Protein AF-A0A0N4ZEP6-F1 (afdb_monomer_lite)

Sequence (349 aa):
MTISSIKLTARMLLMLLMVASVRCNLFPSAPSGVTDKDISYELRHNSPSDVIMVKCPGSNFKYGTLPGKFVYNNDLNDKAGFKKSDDGLYIWMALKKEDMSVPYLNVQCGSYLIATRTKKYDEILWNIKIISTSTTKFLKSVDLLSTLKIKENPMEDINRCGKPSDKLKIISKDRNGKLSIVEKIQFDVLQSKKIFYFFDESKIVENTEFLTPCGVADVYHNRPTISIVGHKLTEIAENDEIKVTSPVVAGKNKYFFKLEEQDLKNFYQGEKVLINKMLYRNGKVELKKEKSIEASESFLVTGYEILEISYKSLFKDRKYKVVKEVIFFGPVNKNLELKMEVIKISAAD

Secondary structure (DSSP, 8-state):
----SHHHHHHHHHHHHHHHHHHHTTSTTSPSS-SSS-EEEEEEE----SEEEEEEE-TT---TT--EEEEE-GGGTTT-EEEE-TTSSEEEEEEE-S-TTSSEEEEEEEEEEEEPTTS-EEEEEEEEEEEE---S-GGGSSEEEEHHHHHS-TT-STTTTSS-GGGSEEEEE-TT--EEEESS--GGG--TT-EEEEE-GGG--TT--EE--SEEEEEE-PPPEEEETTB--EEETTEEEEEEPSPB-SSEEEEEEEEE-SS-TTTTTT--EEEEEEEEETTEEEE-SS--EEESSEEEEESSEEEEEEEEEE-GGG-EEEEEEEEEE-BS-TT--------------

pLDDT: mean 82.55, std 15.34, range [31.64, 97.19]

Structure (mmCIF, N/CA/C/O backbone):
data_AF-A0A0N4ZEP6-F1
#
_entry.id   AF-A0A0N4ZEP6-F1
#
loop_
_atom_site.group_PDB
_atom_site.id
_atom_site.type_symbol
_atom_site.label_atom_id
_atom_site.label_alt_id
_atom_site.label_comp_id
_atom_site.label_asym_id
_atom_site.label_entity_id
_atom_site.label_seq_id
_atom_site.pdbx_PDB_ins_code
_atom_site.Cartn_x
_atom_site.Cartn_y
_atom_site.Cartn_z
_atom_site.occupancy
_atom_site.B_iso_or_equiv
_atom_site.auth_seq_id
_atom_site.auth_comp_id
_atom_site.auth_asym_id
_atom_site.auth_atom_id
_atom_site.pdbx_PDB_model_num
ATOM 1 N N . MET A 1 1 ? 40.540 1.799 -67.270 1.00 39.78 1 MET A N 1
ATOM 2 C CA . MET A 1 1 ? 39.117 1.568 -66.947 1.00 39.78 1 MET A CA 1
ATOM 3 C C . MET A 1 1 ? 39.064 0.681 -65.709 1.00 39.78 1 MET A C 1
ATOM 5 O O . MET A 1 1 ? 39.073 -0.529 -65.830 1.00 39.78 1 MET A O 1
ATOM 9 N N . THR A 1 2 ? 39.126 1.276 -64.519 1.00 34.38 2 THR A N 1
ATOM 10 C CA . THR A 1 2 ? 39.074 0.561 -63.229 1.00 34.38 2 THR A CA 1
ATOM 11 C C . THR A 1 2 ? 38.508 1.518 -62.184 1.00 34.38 2 THR A C 1
ATOM 13 O O . THR A 1 2 ? 39.205 2.069 -61.341 1.00 34.38 2 THR A O 1
ATOM 16 N N . ILE A 1 3 ? 37.205 1.764 -62.283 1.00 40.19 3 ILE A N 1
ATOM 17 C CA . ILE A 1 3 ? 36.405 2.331 -61.199 1.00 40.19 3 ILE A CA 1
ATOM 18 C C . ILE A 1 3 ? 35.467 1.204 -60.792 1.00 40.19 3 ILE A C 1
ATOM 20 O O . ILE A 1 3 ? 34.694 0.769 -61.636 1.00 40.19 3 ILE A O 1
ATOM 24 N N . SER A 1 4 ? 35.556 0.739 -59.540 1.00 47.75 4 SER A N 1
ATOM 25 C CA . SER A 1 4 ? 34.502 0.025 -58.785 1.00 47.75 4 SER A CA 1
ATOM 26 C C . SER A 1 4 ? 35.034 -1.161 -57.969 1.00 47.75 4 SER A C 1
ATOM 28 O O . SER A 1 4 ? 34.797 -2.319 -58.295 1.00 47.75 4 SER A O 1
ATOM 30 N N . SER A 1 5 ? 35.667 -0.881 -56.831 1.00 42.81 5 SER A N 1
ATOM 31 C CA . SER A 1 5 ? 35.609 -1.825 -55.697 1.00 42.81 5 SER A CA 1
ATOM 32 C C . SER A 1 5 ? 35.551 -1.118 -54.337 1.00 42.81 5 SER A C 1
ATOM 34 O O . SER A 1 5 ? 34.919 -1.614 -53.411 1.00 42.81 5 SER A O 1
ATOM 36 N N . ILE A 1 6 ? 36.070 0.113 -54.248 1.00 43.88 6 ILE A N 1
ATOM 37 C CA . ILE A 1 6 ? 36.106 0.905 -53.003 1.00 43.88 6 ILE A CA 1
ATOM 38 C C . ILE A 1 6 ? 34.706 1.392 -52.558 1.00 43.88 6 ILE A C 1
ATOM 40 O O . ILE A 1 6 ? 34.453 1.574 -51.370 1.00 43.88 6 ILE A O 1
ATOM 44 N N . LYS A 1 7 ? 33.741 1.551 -53.480 1.00 45.28 7 LYS A N 1
ATOM 45 C CA . LYS A 1 7 ? 32.367 1.984 -53.135 1.00 45.28 7 LYS A CA 1
ATOM 46 C C . LYS A 1 7 ? 31.498 0.883 -52.514 1.00 45.28 7 LYS A C 1
ATOM 48 O O . LYS A 1 7 ? 30.512 1.213 -51.856 1.00 45.28 7 LYS A O 1
ATOM 53 N N . LEU A 1 8 ? 31.831 -0.395 -52.718 1.00 39.62 8 LEU A N 1
ATOM 54 C CA . LEU A 1 8 ? 31.011 -1.505 -52.226 1.00 39.62 8 LEU A CA 1
ATOM 55 C C . LEU A 1 8 ? 31.324 -1.816 -50.757 1.00 39.62 8 LEU A C 1
ATOM 57 O O . LEU A 1 8 ? 30.406 -1.949 -49.955 1.00 39.62 8 LEU A O 1
ATOM 61 N N . THR A 1 9 ? 32.606 -1.821 -50.382 1.00 45.66 9 THR A N 1
ATOM 62 C CA . THR A 1 9 ? 33.057 -2.046 -48.999 1.00 45.66 9 THR A CA 1
ATOM 63 C C . THR A 1 9 ? 32.666 -0.901 -48.070 1.00 45.66 9 THR A C 1
ATOM 65 O O . THR A 1 9 ? 32.183 -1.163 -46.974 1.00 45.66 9 THR A O 1
ATOM 68 N N . ALA A 1 10 ? 32.753 0.356 -48.521 1.00 41.72 10 ALA A N 1
ATOM 69 C CA . ALA A 1 10 ? 32.300 1.511 -47.741 1.00 41.72 10 ALA A CA 1
ATOM 70 C C . ALA A 1 10 ? 30.777 1.507 -47.503 1.00 41.72 10 ALA A C 1
ATOM 72 O O . ALA A 1 10 ? 30.326 1.828 -46.407 1.00 41.72 10 ALA A O 1
ATOM 73 N N . ARG A 1 11 ? 29.971 1.086 -48.492 1.00 38.50 11 ARG A N 1
ATOM 74 C CA . ARG A 1 11 ? 28.515 0.920 -48.324 1.00 38.50 11 ARG A CA 1
ATOM 75 C C . ARG A 1 11 ? 28.160 -0.255 -47.412 1.00 38.50 11 ARG A C 1
ATOM 77 O O . ARG A 1 11 ? 27.218 -0.138 -46.636 1.00 38.50 11 ARG A O 1
ATOM 84 N N . MET A 1 12 ? 28.917 -1.351 -47.467 1.00 41.72 12 MET A N 1
ATOM 85 C CA . MET A 1 12 ? 28.738 -2.496 -46.567 1.00 41.72 12 MET A CA 1
ATOM 86 C C . MET A 1 12 ? 29.112 -2.142 -45.120 1.00 41.72 12 MET A C 1
ATOM 88 O O . MET A 1 12 ? 28.377 -2.499 -44.205 1.00 41.72 12 MET A O 1
ATOM 92 N N . LEU A 1 13 ? 30.189 -1.372 -44.911 1.00 38.25 13 LEU A N 1
ATOM 93 C CA . LEU A 1 13 ? 30.593 -0.871 -43.592 1.00 38.25 13 LEU A CA 1
ATOM 94 C C . LEU A 1 13 ? 29.571 0.119 -43.015 1.00 38.25 13 LEU A C 1
ATOM 96 O O . LEU A 1 13 ? 29.261 0.054 -41.831 1.00 38.25 13 LEU A O 1
ATOM 100 N N . LEU A 1 14 ? 29.013 1.001 -43.853 1.00 35.03 14 LEU A N 1
ATOM 101 C CA . LEU A 1 14 ? 27.978 1.956 -43.448 1.00 35.03 14 LEU A CA 1
ATOM 102 C C . LEU A 1 14 ? 26.661 1.245 -43.092 1.00 35.03 14 LEU A C 1
ATOM 104 O O . LEU A 1 14 ? 26.014 1.609 -42.117 1.00 35.03 14 LEU A O 1
ATOM 108 N N . MET A 1 15 ? 26.294 0.192 -43.831 1.00 37.09 15 MET A N 1
ATOM 109 C CA . MET A 1 15 ? 25.153 -0.674 -43.501 1.00 37.09 15 MET A CA 1
ATOM 110 C C . MET A 1 15 ? 25.390 -1.459 -42.199 1.00 37.09 15 MET A C 1
ATOM 112 O O . MET A 1 15 ? 24.485 -1.551 -41.380 1.00 37.09 15 MET A O 1
ATOM 116 N N . LEU A 1 16 ? 26.603 -1.968 -41.952 1.00 34.03 16 LEU A N 1
ATOM 117 C CA . LEU A 1 16 ? 26.965 -2.644 -40.695 1.00 34.03 16 LEU A CA 1
ATOM 118 C C . LEU A 1 16 ? 26.974 -1.690 -39.486 1.00 34.03 16 LEU A C 1
ATOM 120 O O . LEU A 1 16 ? 26.501 -2.071 -38.416 1.00 34.03 16 LEU A O 1
ATOM 124 N N . LEU A 1 17 ? 27.425 -0.441 -39.656 1.00 33.34 17 LEU A N 1
ATOM 125 C CA . LEU A 1 17 ? 27.328 0.602 -38.625 1.00 33.34 17 LEU A CA 1
ATOM 126 C C . LEU A 1 17 ? 25.876 1.026 -38.353 1.00 33.34 17 LEU A C 1
ATOM 128 O O . LEU A 1 17 ? 25.524 1.253 -37.200 1.00 33.34 17 LEU A O 1
ATOM 132 N N . MET A 1 18 ? 25.023 1.074 -39.382 1.00 31.64 18 MET A N 1
ATOM 133 C CA . MET A 1 18 ? 23.588 1.354 -39.234 1.00 31.64 18 MET A CA 1
ATOM 134 C C . MET A 1 18 ? 22.844 0.205 -38.534 1.00 31.64 18 MET A C 1
ATOM 136 O O . MET A 1 18 ? 21.988 0.439 -37.690 1.00 31.64 18 MET A O 1
ATOM 140 N N . VAL A 1 19 ? 23.180 -1.057 -38.815 1.00 36.06 19 VAL A N 1
ATOM 141 C CA . VAL A 1 19 ? 22.542 -2.210 -38.147 1.00 36.06 19 VAL A CA 1
ATOM 142 C C . VAL A 1 19 ? 22.997 -2.339 -36.685 1.00 36.06 19 VAL A C 1
ATOM 144 O O . VAL A 1 19 ? 22.210 -2.759 -35.835 1.00 36.06 19 VAL A O 1
ATOM 147 N N . ALA A 1 20 ? 24.229 -1.925 -36.366 1.00 35.91 20 ALA A N 1
ATOM 148 C CA . ALA A 1 20 ? 24.708 -1.831 -34.987 1.00 35.91 20 ALA A CA 1
ATOM 149 C C . ALA A 1 20 ? 24.093 -0.643 -34.218 1.00 35.91 20 ALA A C 1
ATOM 151 O O . ALA A 1 20 ? 23.830 -0.774 -33.023 1.00 35.91 20 ALA A O 1
ATOM 152 N N . SER A 1 21 ? 23.815 0.490 -34.878 1.00 40.94 21 SER A N 1
ATOM 153 C CA . SER A 1 21 ? 23.233 1.674 -34.226 1.00 40.94 21 SER A CA 1
ATOM 154 C C . SER A 1 21 ? 21.727 1.556 -33.973 1.00 40.94 21 SER A C 1
ATOM 156 O O . SER A 1 21 ? 21.250 2.030 -32.946 1.00 40.94 21 SER A O 1
ATOM 158 N N . VAL A 1 22 ? 20.976 0.863 -34.836 1.00 42.56 22 VAL A N 1
ATOM 159 C CA . VAL A 1 22 ? 19.507 0.766 -34.720 1.00 42.56 22 VAL A CA 1
ATOM 160 C C . VAL A 1 22 ? 19.049 -0.051 -33.498 1.00 42.56 22 VAL A C 1
ATOM 162 O O . VAL A 1 22 ? 17.961 0.187 -32.984 1.00 42.56 22 VAL A O 1
ATOM 165 N N . ARG A 1 23 ? 19.863 -0.977 -32.961 1.00 48.53 23 ARG A N 1
ATOM 166 C CA . ARG A 1 23 ? 19.481 -1.796 -31.784 1.00 48.53 23 ARG A CA 1
ATOM 167 C C . ARG A 1 23 ? 19.899 -1.236 -30.421 1.00 48.53 23 ARG A C 1
ATOM 169 O O . ARG A 1 23 ? 19.297 -1.623 -29.422 1.00 48.53 23 ARG A O 1
ATOM 176 N N . CYS A 1 24 ? 20.859 -0.312 -30.362 1.00 54.53 24 CYS A N 1
ATOM 177 C CA . CYS A 1 24 ? 21.226 0.369 -29.111 1.00 54.53 24 CYS A CA 1
ATOM 178 C C . CYS A 1 24 ? 20.227 1.469 -28.702 1.00 54.53 24 CYS A C 1
ATOM 180 O O . CYS A 1 24 ? 20.274 1.930 -27.566 1.00 54.53 24 CYS A O 1
ATOM 182 N N . ASN A 1 25 ? 19.283 1.847 -29.573 1.00 69.94 25 ASN A N 1
ATOM 183 C CA . ASN A 1 25 ? 18.278 2.874 -29.270 1.00 69.94 25 ASN A CA 1
ATOM 184 C C . ASN A 1 25 ? 17.308 2.482 -28.145 1.00 69.94 25 ASN A C 1
ATOM 186 O O . ASN A 1 25 ? 16.785 3.352 -27.459 1.00 69.94 25 ASN A O 1
ATOM 190 N N . LEU A 1 26 ? 17.079 1.185 -27.904 1.00 85.44 26 LEU A N 1
ATOM 191 C CA . LEU A 1 26 ? 16.110 0.756 -26.887 1.00 85.44 26 LEU A CA 1
ATOM 192 C C . LEU A 1 26 ? 16.554 1.052 -25.448 1.00 85.44 26 LEU A C 1
ATOM 194 O O . LEU A 1 26 ? 15.686 1.197 -24.584 1.00 85.44 26 LEU A O 1
ATOM 198 N N . PHE A 1 27 ? 17.865 1.117 -25.205 1.00 90.69 27 PHE A N 1
ATOM 199 C CA . PHE A 1 27 ? 18.480 1.373 -23.900 1.00 90.69 27 PHE A CA 1
ATOM 200 C C . PHE A 1 27 ? 19.629 2.374 -24.069 1.00 90.69 27 PHE A C 1
ATOM 202 O O . PHE A 1 27 ? 20.796 1.984 -24.016 1.00 90.69 27 PHE A O 1
ATOM 209 N N . PRO A 1 28 ? 19.325 3.654 -24.337 1.00 89.75 28 PRO A N 1
ATOM 210 C CA . PRO A 1 28 ? 20.336 4.649 -24.688 1.00 89.75 28 PRO A CA 1
ATOM 211 C C . PRO A 1 28 ? 21.341 4.926 -23.564 1.00 89.75 28 PRO A C 1
ATOM 213 O O . PRO A 1 28 ? 22.447 5.382 -23.846 1.00 89.75 28 PRO A O 1
ATOM 216 N N . SER A 1 29 ? 20.981 4.661 -22.304 1.00 92.19 29 SER A N 1
ATOM 217 C CA . SER A 1 29 ? 21.893 4.825 -21.166 1.00 92.19 29 SER A CA 1
ATOM 218 C C . SER A 1 29 ? 22.833 3.635 -20.973 1.00 92.19 29 SER A C 1
ATOM 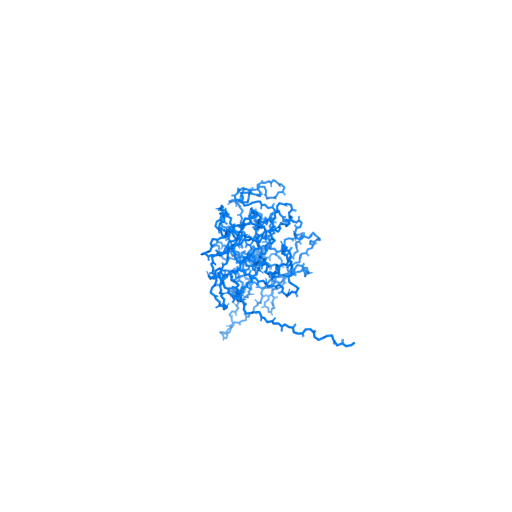220 O O . SER A 1 29 ? 23.825 3.757 -20.252 1.00 92.19 29 SER A O 1
ATOM 222 N N . ALA A 1 30 ? 22.549 2.486 -21.594 1.00 89.88 30 ALA A N 1
ATOM 223 C CA . ALA A 1 30 ? 23.434 1.338 -21.511 1.00 89.88 30 ALA A CA 1
ATOM 224 C C . ALA A 1 30 ? 24.742 1.633 -22.267 1.00 89.88 30 ALA A C 1
ATOM 226 O O . ALA A 1 30 ? 24.703 2.134 -23.395 1.00 89.88 30 ALA A O 1
ATOM 227 N N . PRO A 1 31 ? 25.915 1.302 -21.694 1.00 87.31 31 PRO A N 1
ATOM 228 C CA . PRO A 1 31 ? 27.172 1.413 -22.424 1.00 87.31 31 PRO A CA 1
ATOM 229 C C . PRO A 1 31 ? 27.098 0.569 -23.699 1.00 87.31 31 PRO A C 1
ATOM 231 O O . PRO A 1 31 ? 26.425 -0.459 -23.718 1.00 87.31 31 PRO A O 1
ATOM 234 N N . SER A 1 32 ? 27.786 0.975 -24.763 1.00 78.19 32 SER A N 1
ATOM 235 C CA . SER A 1 32 ? 27.874 0.219 -26.018 1.00 78.19 32 SER A CA 1
ATOM 236 C C . SER A 1 32 ? 29.159 -0.609 -26.080 1.00 78.19 32 SER A C 1
ATOM 238 O O . SER A 1 32 ? 30.219 -0.116 -25.703 1.00 78.19 32 SER A O 1
ATOM 240 N N . GLY A 1 33 ? 29.091 -1.822 -26.637 1.00 69.19 33 GLY A N 1
ATOM 241 C CA . GLY A 1 33 ? 30.282 -2.626 -26.946 1.00 69.19 33 GLY A CA 1
ATOM 242 C C . GLY A 1 33 ? 30.901 -3.362 -25.753 1.00 69.19 33 GLY A C 1
ATOM 243 O O . GLY A 1 33 ? 32.069 -3.732 -25.814 1.00 69.19 33 GLY A O 1
ATOM 244 N N . VAL A 1 34 ? 30.144 -3.582 -24.675 1.00 68.75 34 VAL A N 1
ATOM 245 C CA . VAL A 1 34 ? 30.611 -4.350 -23.513 1.00 68.75 34 VAL A CA 1
ATOM 246 C C . VAL A 1 34 ? 30.493 -5.853 -23.795 1.00 68.75 34 VAL A C 1
ATOM 248 O O . VAL A 1 34 ? 29.387 -6.362 -23.942 1.00 68.75 34 VAL A O 1
ATOM 251 N N . THR A 1 35 ? 31.612 -6.575 -23.888 1.00 65.62 35 THR A N 1
ATOM 252 C CA . THR A 1 35 ? 31.598 -8.019 -24.213 1.00 65.62 35 THR A CA 1
ATOM 253 C C . THR A 1 35 ? 31.958 -8.932 -23.044 1.00 65.62 35 THR A C 1
ATOM 255 O O . THR A 1 35 ? 31.532 -10.081 -23.047 1.00 65.62 35 THR A O 1
ATOM 258 N N . ASP A 1 36 ? 32.687 -8.424 -22.042 1.00 66.44 36 ASP A N 1
ATOM 259 C CA . ASP A 1 36 ? 33.321 -9.260 -21.004 1.00 66.44 36 ASP A CA 1
ATOM 260 C C . ASP A 1 36 ? 33.079 -8.722 -19.574 1.00 66.44 36 ASP A C 1
ATOM 262 O O . ASP A 1 36 ? 33.735 -9.132 -18.617 1.00 66.44 36 ASP A O 1
ATOM 266 N N . LYS A 1 37 ? 32.185 -7.736 -19.420 1.00 79.75 37 LYS A N 1
ATOM 267 C CA . LYS A 1 37 ? 31.855 -7.095 -18.136 1.00 79.75 37 LYS A CA 1
ATOM 268 C C . LYS A 1 37 ? 30.352 -6.915 -18.002 1.00 79.75 37 LYS A C 1
ATOM 270 O O . LYS A 1 37 ? 29.655 -6.804 -19.005 1.00 79.75 37 LYS A O 1
ATOM 275 N N . ASP A 1 38 ? 29.884 -6.799 -16.766 1.00 89.44 38 ASP A N 1
ATOM 276 C CA . ASP A 1 38 ? 28.496 -6.455 -16.473 1.00 89.44 38 ASP A CA 1
ATOM 277 C C . ASP A 1 38 ? 28.088 -5.130 -17.123 1.00 89.44 38 ASP A C 1
ATOM 279 O O . ASP A 1 38 ? 28.814 -4.130 -17.087 1.00 89.44 38 ASP A O 1
ATOM 283 N N . ILE A 1 39 ? 26.881 -5.108 -17.681 1.00 90.38 39 ILE A N 1
ATOM 284 C CA . ILE A 1 39 ? 26.265 -3.909 -18.237 1.00 90.38 39 ILE A CA 1
ATOM 285 C C . ILE A 1 39 ? 25.641 -3.152 -17.074 1.00 90.38 39 ILE A C 1
ATOM 287 O O . ILE A 1 39 ? 24.688 -3.620 -16.456 1.00 90.38 39 ILE A O 1
ATOM 291 N N . SER A 1 40 ? 26.204 -1.988 -16.758 1.00 92.75 40 SER A N 1
ATOM 292 C CA . SER A 1 40 ? 25.764 -1.166 -15.631 1.00 92.75 40 SER A CA 1
ATOM 293 C C . SER A 1 40 ? 25.663 0.302 -16.022 1.00 92.75 40 SER A C 1
ATOM 295 O O . SER A 1 40 ? 26.581 0.836 -16.644 1.00 92.75 40 SER A O 1
ATOM 297 N N . TYR A 1 41 ? 24.566 0.959 -15.646 1.00 94.19 41 TYR A N 1
ATOM 298 C CA . TYR A 1 41 ? 24.356 2.387 -15.898 1.00 94.19 41 TYR A CA 1
ATOM 299 C C . TYR A 1 41 ? 23.427 3.038 -14.870 1.00 94.19 41 TYR A C 1
ATOM 301 O O . TYR A 1 41 ? 22.764 2.359 -14.080 1.00 94.19 41 TYR A O 1
ATOM 309 N N . GLU A 1 42 ? 23.400 4.373 -14.868 1.00 95.56 42 GLU A N 1
ATOM 310 C CA . GLU A 1 42 ? 22.582 5.169 -13.953 1.00 95.56 42 GLU A CA 1
ATOM 311 C C . GLU A 1 42 ? 21.406 5.841 -14.671 1.00 95.56 42 GLU A C 1
ATOM 313 O O . GLU A 1 42 ? 21.567 6.405 -15.750 1.00 95.56 42 GLU A O 1
ATOM 318 N N . LEU A 1 43 ? 20.239 5.857 -14.025 1.00 94.81 43 LEU A N 1
ATOM 319 C CA . LEU A 1 43 ? 19.076 6.656 -14.423 1.00 94.81 43 LEU A CA 1
ATOM 320 C C . LEU A 1 43 ? 18.737 7.643 -13.305 1.00 94.81 43 LEU A C 1
ATOM 322 O O . LEU A 1 43 ? 18.913 7.330 -12.130 1.00 94.81 43 LEU A O 1
ATOM 326 N N . ARG A 1 44 ? 18.240 8.837 -13.639 1.00 94.56 44 ARG A N 1
ATOM 327 C CA . ARG A 1 44 ? 17.917 9.887 -12.655 1.00 94.56 44 ARG A CA 1
ATOM 328 C C . ARG A 1 44 ? 16.481 10.364 -12.819 1.00 94.56 44 ARG A C 1
ATOM 330 O O . ARG A 1 44 ? 16.059 10.650 -13.933 1.00 94.56 44 ARG A O 1
ATOM 337 N N . HIS A 1 45 ? 15.754 10.506 -11.712 1.00 91.25 45 HIS A N 1
ATOM 338 C CA . HIS A 1 45 ? 14.404 11.075 -11.703 1.00 91.25 45 HIS A CA 1
ATOM 339 C C . HIS A 1 45 ? 14.183 11.992 -10.502 1.00 91.25 45 HIS A C 1
ATOM 341 O O . HIS A 1 45 ? 14.739 11.779 -9.430 1.00 91.25 45 HIS A O 1
ATOM 347 N N . ASN A 1 46 ? 13.302 12.978 -10.653 1.00 90.69 46 ASN A N 1
ATOM 348 C CA . ASN A 1 46 ? 12.926 13.917 -9.591 1.00 90.69 46 ASN A CA 1
ATOM 349 C C . ASN A 1 46 ? 11.575 13.584 -8.929 1.00 90.69 46 ASN A C 1
ATOM 351 O O . ASN A 1 46 ? 11.076 14.369 -8.128 1.00 90.69 46 ASN A O 1
ATOM 355 N N . SER A 1 47 ? 10.964 12.440 -9.262 1.00 89.75 47 SER A N 1
ATOM 356 C CA . SER A 1 47 ? 9.698 12.026 -8.645 1.00 89.75 47 SER A CA 1
ATOM 357 C C . SER A 1 47 ? 9.879 11.629 -7.168 1.00 89.75 47 SER A C 1
ATOM 359 O O . SER A 1 47 ? 10.822 10.891 -6.858 1.00 89.75 47 SER A O 1
ATOM 361 N N . PRO A 1 48 ? 8.967 12.058 -6.272 1.00 89.94 48 PRO A N 1
ATOM 362 C CA . PRO A 1 48 ? 8.919 11.637 -4.869 1.00 89.94 48 PRO A CA 1
ATOM 363 C C . PRO A 1 48 ? 8.340 10.230 -4.657 1.00 89.94 48 PRO A C 1
ATOM 365 O O . PRO A 1 48 ? 8.296 9.770 -3.516 1.00 89.94 48 PRO A O 1
ATOM 368 N N . SER A 1 49 ? 7.857 9.576 -5.720 1.00 92.31 49 SER A N 1
ATOM 369 C CA . SER A 1 49 ? 7.240 8.252 -5.651 1.00 92.31 49 SER A CA 1
ATOM 370 C C . SER A 1 49 ? 8.221 7.188 -5.165 1.00 92.31 49 SER A C 1
ATOM 372 O O . SER A 1 49 ? 9.387 7.166 -5.559 1.00 92.31 49 SER A O 1
ATOM 374 N N . ASP A 1 50 ? 7.716 6.270 -4.350 1.00 91.50 50 ASP A N 1
ATOM 375 C CA . ASP A 1 50 ? 8.415 5.059 -3.932 1.00 91.50 50 ASP A CA 1
ATOM 376 C C . ASP A 1 50 ? 8.213 3.886 -4.903 1.00 91.50 50 ASP A C 1
ATOM 378 O O . ASP A 1 50 ? 8.855 2.853 -4.755 1.00 91.50 50 ASP A O 1
ATOM 382 N N . VAL A 1 51 ? 7.345 4.029 -5.906 1.00 92.88 51 VAL A N 1
ATOM 383 C CA . VAL A 1 51 ? 7.176 3.060 -6.994 1.00 92.88 51 VAL A CA 1
ATOM 384 C C . VAL A 1 51 ? 7.414 3.746 -8.330 1.00 92.88 51 VAL A C 1
ATOM 386 O O . VAL A 1 51 ? 6.880 4.827 -8.594 1.00 92.88 51 VAL A O 1
ATOM 389 N N . ILE A 1 52 ? 8.196 3.099 -9.184 1.00 92.88 52 ILE A N 1
ATOM 390 C CA . ILE A 1 52 ? 8.502 3.539 -10.548 1.00 92.88 52 ILE A CA 1
ATOM 391 C C . ILE A 1 52 ? 8.408 2.351 -11.499 1.00 92.88 52 ILE A C 1
ATOM 393 O O . ILE A 1 52 ? 8.557 1.207 -11.079 1.00 92.88 52 ILE A O 1
ATOM 397 N N . MET A 1 53 ? 8.181 2.606 -12.782 1.00 92.81 53 MET A N 1
ATOM 398 C CA . MET A 1 53 ? 8.299 1.591 -13.822 1.00 92.81 53 MET A CA 1
ATOM 399 C C . MET A 1 53 ? 9.662 1.698 -14.494 1.00 92.81 53 MET A C 1
ATOM 401 O O . MET A 1 53 ? 10.112 2.792 -14.820 1.00 92.81 53 MET A O 1
ATOM 405 N N . VAL A 1 54 ? 10.315 0.563 -14.703 1.00 92.50 54 VAL A N 1
ATOM 406 C CA . VAL A 1 54 ? 11.658 0.473 -15.280 1.00 92.50 54 VAL A CA 1
ATOM 407 C C . VAL A 1 54 ? 11.610 -0.456 -16.477 1.00 92.50 54 VAL A C 1
ATOM 409 O O . VAL A 1 54 ? 10.993 -1.523 -16.416 1.00 92.50 54 VAL A O 1
ATOM 412 N N . LYS A 1 55 ? 12.243 -0.037 -17.568 1.00 92.88 55 LYS A N 1
ATOM 413 C CA . LYS A 1 55 ? 12.421 -0.852 -18.761 1.00 92.88 55 LYS A CA 1
ATOM 414 C C . LYS A 1 55 ? 13.642 -1.737 -18.550 1.00 92.88 55 LYS A C 1
ATOM 416 O O . LYS A 1 55 ? 14.730 -1.242 -18.277 1.00 92.88 55 LYS A O 1
ATOM 421 N N . CYS A 1 56 ? 13.466 -3.039 -18.707 1.00 91.50 56 CYS A N 1
ATOM 422 C CA . CYS A 1 56 ? 14.547 -4.014 -18.711 1.00 91.50 56 CYS A CA 1
ATOM 423 C C . CYS A 1 56 ? 14.562 -4.781 -20.035 1.00 91.50 56 CYS A C 1
ATOM 425 O O . CYS A 1 56 ? 13.523 -4.870 -20.703 1.00 91.50 56 CYS A O 1
ATOM 427 N N . PRO A 1 57 ? 15.711 -5.350 -20.430 1.00 91.12 57 PRO A N 1
ATOM 428 C CA . PRO A 1 57 ? 15.791 -6.202 -21.606 1.00 91.12 57 PRO A CA 1
ATOM 429 C C . PRO A 1 57 ? 14.793 -7.354 -21.554 1.00 91.12 57 PRO A C 1
ATOM 431 O O . PRO A 1 57 ? 14.528 -7.932 -20.501 1.00 91.12 57 PRO A O 1
ATOM 434 N N . GLY A 1 58 ? 14.219 -7.677 -22.707 1.00 89.19 58 GLY A N 1
ATOM 435 C CA . GLY A 1 58 ? 13.324 -8.811 -22.866 1.00 89.19 58 GLY A CA 1
ATOM 436 C C . GLY A 1 58 ? 14.070 -10.050 -23.350 1.00 89.19 58 GLY A C 1
ATOM 437 O O . GLY A 1 58 ? 15.196 -9.960 -23.826 1.00 89.19 58 GLY A O 1
ATOM 438 N N . SER A 1 59 ? 13.433 -11.219 -23.292 1.00 87.56 59 SER A N 1
ATOM 439 C CA . SER A 1 59 ? 14.037 -12.489 -23.726 1.00 87.56 59 SER A CA 1
ATOM 440 C C . SER A 1 59 ? 14.557 -12.472 -25.170 1.00 87.56 59 SER A C 1
ATOM 442 O O . SER A 1 59 ? 15.487 -13.208 -25.501 1.00 87.56 59 SER A O 1
ATOM 444 N N . ASN A 1 60 ? 13.950 -11.644 -26.031 1.00 87.94 60 ASN A N 1
ATOM 445 C CA . ASN A 1 60 ? 14.319 -11.512 -27.441 1.00 87.94 60 ASN A CA 1
ATOM 446 C C . ASN A 1 60 ? 15.334 -10.387 -27.682 1.00 87.94 60 ASN A C 1
ATOM 448 O O . ASN A 1 60 ? 15.811 -10.232 -28.808 1.00 87.94 60 ASN A O 1
ATOM 452 N N . PHE A 1 61 ? 15.678 -9.614 -26.647 1.00 87.81 61 PHE A N 1
ATOM 453 C CA . PHE A 1 61 ? 16.687 -8.571 -26.736 1.00 87.81 61 PHE A CA 1
ATOM 454 C C . PHE A 1 61 ? 18.032 -9.157 -27.161 1.00 87.81 61 PHE A C 1
ATOM 456 O O . PHE A 1 61 ? 18.448 -10.220 -26.692 1.00 87.81 61 PHE A O 1
ATOM 463 N N . LYS A 1 62 ? 18.724 -8.439 -28.044 1.00 85.31 62 LYS A N 1
ATOM 464 C CA . LYS A 1 62 ? 20.084 -8.754 -28.476 1.00 85.31 62 LYS A CA 1
ATOM 465 C C . LYS A 1 62 ? 20.955 -7.553 -28.175 1.00 85.31 62 LYS A C 1
ATOM 467 O O . LYS A 1 62 ? 20.703 -6.470 -28.698 1.00 85.31 62 LYS A O 1
ATOM 472 N N . TYR A 1 63 ? 21.974 -7.762 -27.355 1.00 81.75 63 TYR A N 1
ATOM 473 C CA . TYR A 1 63 ? 22.932 -6.718 -27.044 1.00 81.75 63 TYR A CA 1
ATOM 474 C C . TYR A 1 63 ? 24.059 -6.725 -28.085 1.00 81.75 63 TYR A C 1
ATOM 476 O O . TYR A 1 63 ? 24.849 -7.669 -28.164 1.00 81.75 63 TYR A O 1
ATOM 484 N N . GLY A 1 64 ? 24.088 -5.696 -28.936 1.00 78.38 64 GLY A N 1
ATOM 485 C CA . GLY A 1 64 ? 25.021 -5.605 -30.059 1.00 78.38 64 GLY A CA 1
ATOM 486 C C . GLY A 1 64 ? 24.945 -6.827 -30.981 1.00 78.38 64 GLY A C 1
ATOM 487 O O . GLY A 1 64 ? 23.868 -7.240 -31.417 1.00 78.38 64 GLY A O 1
ATOM 488 N N . THR A 1 65 ? 26.103 -7.421 -31.268 1.00 77.44 65 THR A N 1
ATOM 489 C CA . THR A 1 65 ? 26.240 -8.636 -32.086 1.00 77.44 65 THR A CA 1
ATOM 490 C C . THR A 1 65 ? 26.407 -9.908 -31.250 1.00 77.44 65 THR A C 1
ATOM 492 O O . THR A 1 65 ? 26.745 -10.953 -31.805 1.00 77.44 65 THR A O 1
ATOM 495 N N . LEU A 1 66 ? 26.209 -9.845 -29.925 1.00 76.88 66 LEU A N 1
ATOM 496 C CA . LEU A 1 66 ? 26.502 -10.973 -29.042 1.00 76.88 66 LEU A CA 1
ATOM 497 C C . LEU A 1 66 ? 25.544 -12.153 -29.290 1.00 76.88 66 LEU A C 1
ATOM 499 O O . LEU A 1 66 ? 24.319 -11.988 -29.194 1.00 76.88 66 LEU A O 1
ATOM 503 N N . PRO A 1 67 ? 26.066 -13.366 -29.555 1.00 77.31 67 PRO A N 1
ATOM 504 C CA . PRO A 1 67 ? 25.245 -14.556 -29.710 1.00 77.31 67 PRO A CA 1
ATOM 505 C C . PRO A 1 67 ? 24.757 -15.021 -28.335 1.00 77.31 67 PRO A C 1
ATOM 507 O O . PRO A 1 67 ? 25.512 -15.577 -27.544 1.00 77.31 67 PRO A O 1
ATOM 510 N N . GLY A 1 68 ? 23.482 -14.794 -28.030 1.00 81.81 68 GLY A N 1
ATOM 511 C CA . GLY A 1 68 ? 22.942 -15.168 -26.727 1.00 81.81 68 GLY A CA 1
ATOM 512 C C . GLY A 1 68 ? 21.467 -14.860 -26.560 1.00 81.81 68 GLY A C 1
ATOM 513 O O . GLY A 1 68 ? 20.787 -14.475 -27.515 1.00 81.81 68 GLY A O 1
ATOM 514 N N . LYS A 1 69 ? 20.960 -15.058 -25.348 1.00 87.12 69 LYS A N 1
ATOM 515 C CA . LYS A 1 69 ? 19.600 -14.671 -24.959 1.00 87.12 69 LYS A CA 1
ATOM 516 C C . LYS A 1 69 ? 19.627 -14.011 -23.593 1.00 87.12 69 LYS A C 1
ATOM 518 O O . LYS A 1 69 ? 20.449 -14.371 -22.752 1.00 87.12 69 LYS A O 1
ATOM 523 N N . PHE A 1 70 ? 18.699 -13.092 -23.377 1.00 89.62 70 PHE A N 1
ATOM 524 C CA . PHE A 1 70 ? 18.491 -12.521 -22.060 1.00 89.62 70 PHE A CA 1
ATOM 525 C C . PHE A 1 70 ? 17.642 -13.465 -21.203 1.00 89.62 70 PHE A C 1
ATOM 527 O O . PHE A 1 70 ? 16.643 -14.018 -21.674 1.00 89.62 70 PHE A O 1
ATOM 534 N N . VAL A 1 71 ? 18.044 -13.644 -19.951 1.00 89.31 71 VAL A N 1
ATOM 535 C CA . VAL A 1 71 ? 17.325 -14.405 -18.933 1.00 89.31 71 VAL A CA 1
ATOM 536 C C . VAL A 1 71 ? 17.039 -13.476 -17.765 1.00 89.31 71 VAL A C 1
ATOM 538 O O . VAL A 1 71 ? 17.923 -12.786 -17.270 1.00 89.31 71 VAL A O 1
ATOM 541 N N . TYR A 1 72 ? 15.778 -13.436 -17.351 1.00 86.06 72 TYR A N 1
ATOM 542 C CA . TYR A 1 72 ? 15.335 -12.585 -16.254 1.00 86.06 72 TYR A CA 1
ATOM 543 C C . TYR A 1 72 ? 15.850 -13.098 -14.913 1.00 86.06 72 TYR A C 1
ATOM 545 O O . TYR A 1 72 ? 15.992 -14.305 -14.715 1.00 86.06 72 TYR A O 1
ATOM 553 N N . ASN A 1 73 ? 16.047 -12.183 -13.967 1.00 80.94 73 ASN A N 1
ATOM 554 C CA . ASN A 1 73 ? 16.224 -12.581 -12.580 1.00 80.94 73 ASN A CA 1
ATOM 555 C C . ASN A 1 73 ? 14.881 -13.094 -12.019 1.00 80.94 73 ASN A C 1
ATOM 557 O O . ASN A 1 73 ? 13.888 -12.362 -12.007 1.00 80.94 73 ASN A O 1
ATOM 561 N N . ASN A 1 74 ? 14.850 -14.346 -11.552 1.00 70.81 74 ASN A N 1
ATOM 562 C CA . ASN A 1 74 ? 13.647 -14.978 -10.999 1.00 70.81 74 ASN A CA 1
ATOM 563 C C . ASN A 1 74 ? 13.094 -14.234 -9.772 1.00 70.81 74 ASN A C 1
ATOM 565 O O . ASN A 1 74 ? 11.881 -14.235 -9.566 1.00 70.81 74 ASN A O 1
ATOM 569 N N . ASP A 1 75 ? 13.945 -13.527 -9.022 1.00 70.00 75 ASP A N 1
ATOM 570 C CA . ASP A 1 75 ? 13.554 -12.747 -7.839 1.00 70.00 75 ASP A CA 1
ATOM 571 C C . ASP A 1 75 ? 12.624 -11.563 -8.163 1.00 70.00 75 ASP A C 1
ATOM 573 O O . ASP A 1 75 ? 12.051 -10.949 -7.256 1.00 70.00 75 ASP A O 1
ATOM 577 N N . LEU A 1 76 ? 12.475 -11.218 -9.447 1.00 67.56 76 LEU A N 1
ATOM 578 C CA . LEU A 1 76 ? 11.599 -10.145 -9.917 1.00 67.56 76 LEU A CA 1
ATOM 579 C C . LEU A 1 76 ? 10.136 -10.589 -10.043 1.00 67.56 76 LEU A C 1
ATOM 581 O O . LEU A 1 76 ? 9.247 -9.740 -9.948 1.00 67.56 76 LEU A O 1
ATOM 585 N N . ASN A 1 77 ? 9.870 -11.889 -10.232 1.00 57.19 77 ASN A N 1
ATOM 586 C CA . ASN A 1 77 ? 8.526 -12.404 -10.528 1.00 57.19 77 ASN A CA 1
ATOM 587 C C . ASN A 1 77 ? 7.507 -12.111 -9.416 1.00 57.19 77 ASN A C 1
ATOM 589 O O . ASN A 1 77 ? 6.349 -11.821 -9.708 1.00 57.19 77 ASN A O 1
ATOM 593 N N . ASP A 1 78 ? 7.944 -12.096 -8.156 1.00 54.84 78 ASP A N 1
ATOM 594 C CA . ASP A 1 78 ? 7.074 -11.833 -7.001 1.00 54.84 78 ASP A CA 1
ATOM 595 C C . ASP A 1 78 ? 6.973 -10.344 -6.623 1.00 54.84 78 ASP A C 1
ATOM 597 O O . ASP A 1 78 ? 6.156 -9.964 -5.778 1.00 54.84 78 ASP A O 1
ATOM 601 N N . LYS A 1 79 ? 7.814 -9.489 -7.221 1.00 58.81 79 LYS A N 1
ATOM 602 C CA . LYS A 1 79 ? 8.050 -8.106 -6.770 1.00 58.81 79 LYS A CA 1
ATOM 603 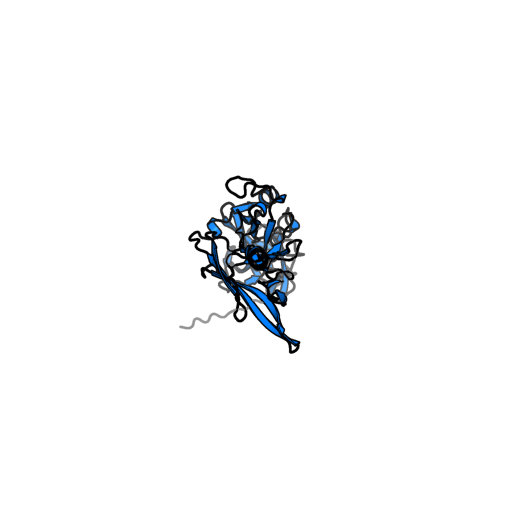C C . LYS A 1 79 ? 7.580 -7.039 -7.754 1.00 58.81 79 LYS A C 1
ATOM 605 O O . LYS A 1 79 ? 7.548 -5.867 -7.377 1.00 58.81 79 LYS A O 1
ATOM 610 N N . ALA A 1 80 ? 7.210 -7.417 -8.978 1.00 62.41 80 ALA A N 1
ATOM 611 C CA . ALA A 1 80 ? 6.926 -6.467 -10.044 1.00 62.41 80 ALA A CA 1
ATOM 612 C C . ALA A 1 80 ? 5.610 -6.722 -10.787 1.00 62.41 80 ALA A C 1
ATOM 614 O O . ALA A 1 80 ? 5.190 -7.852 -11.018 1.00 62.41 80 ALA A O 1
ATOM 615 N N . GLY A 1 81 ? 4.971 -5.633 -11.222 1.00 62.91 81 GLY A N 1
ATOM 616 C CA . GLY A 1 81 ? 3.956 -5.691 -12.273 1.00 62.91 81 GLY A CA 1
ATOM 617 C C . GLY A 1 81 ? 4.641 -5.689 -13.636 1.00 62.91 81 GLY A C 1
ATOM 618 O O . GLY A 1 81 ? 5.311 -4.709 -13.958 1.00 62.91 81 GLY A O 1
ATOM 619 N N . PHE A 1 82 ? 4.477 -6.756 -14.420 1.00 68.75 82 PHE A N 1
ATOM 620 C CA . PHE A 1 82 ? 5.134 -6.925 -15.718 1.00 68.75 82 PHE A CA 1
ATOM 621 C C . PHE A 1 82 ? 4.242 -6.520 -16.896 1.00 68.75 82 PHE A C 1
ATOM 623 O O . PHE A 1 82 ? 3.057 -6.855 -16.944 1.00 68.75 82 PHE A O 1
ATOM 630 N N . LYS A 1 83 ? 4.839 -5.873 -17.900 1.00 72.69 83 LYS A N 1
ATOM 631 C CA . LYS A 1 83 ? 4.272 -5.744 -19.249 1.00 72.69 83 LYS A CA 1
ATOM 632 C C . LYS A 1 83 ? 5.370 -5.971 -20.282 1.00 72.69 83 LYS A C 1
ATOM 634 O O . LYS A 1 83 ? 6.281 -5.153 -20.410 1.00 72.69 83 LYS A O 1
ATOM 639 N N . LYS A 1 84 ? 5.302 -7.095 -20.992 1.00 76.06 84 LYS A N 1
ATOM 640 C CA . LYS A 1 84 ? 6.234 -7.418 -22.078 1.00 76.06 84 LYS A CA 1
ATOM 641 C C . LYS A 1 84 ? 5.884 -6.587 -23.317 1.00 76.06 84 LYS A C 1
ATOM 643 O O . LYS A 1 84 ? 4.706 -6.331 -23.550 1.00 76.06 84 LYS A O 1
ATOM 648 N N . SER A 1 85 ? 6.886 -6.159 -24.080 1.00 82.19 85 SER A N 1
ATOM 649 C CA . SER A 1 85 ? 6.654 -5.634 -25.428 1.00 82.19 85 SER A CA 1
ATOM 650 C C . SER A 1 85 ? 6.172 -6.750 -26.358 1.00 82.19 85 SER A C 1
ATOM 652 O O . SER A 1 85 ? 6.519 -7.917 -26.155 1.00 82.19 85 SER A O 1
ATOM 654 N N . ASP A 1 86 ? 5.398 -6.404 -27.386 1.00 78.69 86 ASP A N 1
ATOM 655 C CA . ASP A 1 86 ? 4.811 -7.389 -28.308 1.00 78.69 86 ASP A CA 1
ATOM 656 C C . ASP A 1 86 ? 5.885 -8.221 -29.032 1.00 78.69 86 ASP A C 1
ATOM 658 O O . ASP A 1 86 ? 5.745 -9.427 -29.223 1.00 78.69 86 ASP A O 1
ATOM 662 N N . ASP A 1 87 ? 7.016 -7.595 -29.356 1.00 83.12 87 ASP A N 1
ATOM 663 C CA . ASP A 1 87 ? 8.194 -8.231 -29.957 1.00 83.12 87 ASP A CA 1
ATOM 664 C C . ASP A 1 87 ? 9.101 -8.958 -28.942 1.00 83.12 87 ASP A C 1
ATOM 666 O O . ASP A 1 87 ? 10.046 -9.662 -29.314 1.00 83.12 87 ASP A O 1
ATOM 670 N N . GLY A 1 88 ? 8.833 -8.800 -27.645 1.00 85.06 88 GLY A N 1
ATOM 671 C CA . GLY A 1 88 ? 9.628 -9.336 -26.549 1.00 85.06 88 GLY A CA 1
ATOM 672 C C . GLY A 1 88 ? 11.038 -8.765 -26.404 1.00 85.06 88 GLY A C 1
ATOM 673 O O . GLY A 1 88 ? 11.856 -9.396 -25.728 1.00 85.06 88 GLY A O 1
ATOM 674 N N . LEU A 1 89 ? 11.341 -7.624 -27.029 1.00 88.62 89 LEU A N 1
ATOM 675 C CA . LEU A 1 89 ? 12.630 -6.936 -26.921 1.00 88.62 89 LEU A CA 1
ATOM 676 C C . LEU A 1 89 ? 12.839 -6.261 -25.565 1.00 88.62 89 LEU A C 1
ATOM 678 O O . LEU A 1 89 ? 13.978 -6.096 -25.138 1.00 88.62 89 LEU A O 1
ATOM 682 N N . TYR A 1 90 ? 11.775 -5.886 -24.863 1.00 89.31 90 TYR A N 1
ATOM 683 C CA . TYR A 1 90 ? 11.876 -5.319 -23.523 1.00 89.31 90 TYR A CA 1
ATOM 684 C C . TYR A 1 90 ? 10.669 -5.676 -22.664 1.00 89.31 90 TYR A C 1
ATOM 686 O O . TYR A 1 90 ? 9.657 -6.215 -23.118 1.00 89.31 90 TYR A O 1
ATOM 694 N N . ILE A 1 91 ? 10.801 -5.391 -21.377 1.00 88.81 91 ILE A N 1
ATOM 695 C CA . ILE A 1 91 ? 9.744 -5.541 -20.396 1.00 88.81 91 ILE A CA 1
ATOM 696 C C . ILE A 1 91 ? 9.715 -4.317 -19.495 1.00 88.81 91 ILE A C 1
ATOM 698 O O . ILE A 1 91 ? 10.754 -3.822 -19.064 1.00 88.81 91 ILE A O 1
ATOM 702 N N . TRP A 1 92 ? 8.516 -3.827 -19.220 1.00 89.88 92 TRP A N 1
ATOM 703 C CA . TRP A 1 92 ? 8.287 -2.821 -18.199 1.00 89.88 92 TRP A CA 1
ATOM 704 C C . TRP A 1 92 ? 7.957 -3.502 -16.880 1.00 89.88 92 TRP A C 1
ATOM 706 O O . TRP A 1 92 ? 7.099 -4.385 -16.836 1.00 89.88 92 TRP A O 1
ATOM 716 N N . MET A 1 93 ? 8.631 -3.075 -15.817 1.00 89.12 93 MET A N 1
ATOM 717 C CA . MET A 1 93 ? 8.458 -3.607 -14.470 1.00 89.12 93 MET A CA 1
ATOM 718 C C . MET A 1 93 ? 8.196 -2.477 -13.490 1.00 89.12 93 MET A C 1
ATOM 720 O O . MET A 1 93 ? 9.018 -1.574 -13.362 1.00 89.12 93 MET A O 1
ATOM 724 N N . ALA A 1 94 ? 7.071 -2.533 -12.783 1.00 91.62 94 ALA A N 1
ATOM 725 C CA . ALA A 1 94 ? 6.847 -1.666 -11.632 1.00 91.62 94 ALA A CA 1
ATOM 726 C C . ALA A 1 94 ? 7.679 -2.166 -10.447 1.00 91.62 94 ALA A C 1
ATOM 728 O O . ALA A 1 94 ? 7.518 -3.310 -10.037 1.00 91.62 94 ALA A O 1
ATOM 729 N N . LEU A 1 95 ? 8.548 -1.323 -9.900 1.00 90.31 95 LEU A N 1
ATOM 730 C CA . LEU A 1 95 ? 9.459 -1.657 -8.812 1.00 90.31 95 LEU A CA 1
ATOM 731 C C . LEU A 1 95 ? 9.240 -0.709 -7.642 1.00 90.31 95 LEU A C 1
ATOM 733 O O . LEU A 1 95 ? 9.110 0.503 -7.827 1.00 90.31 95 LEU A O 1
ATOM 737 N N . LYS A 1 96 ? 9.213 -1.279 -6.438 1.00 88.56 96 LYS A N 1
ATOM 738 C CA . LYS A 1 96 ? 9.109 -0.540 -5.181 1.00 88.56 96 LYS A CA 1
ATOM 739 C C . LYS A 1 96 ? 10.501 -0.292 -4.611 1.00 88.56 96 LYS A C 1
ATOM 741 O O . LYS A 1 96 ? 11.329 -1.195 -4.531 1.00 88.56 96 LYS A O 1
ATOM 746 N N . LYS A 1 97 ? 10.722 0.927 -4.150 1.00 86.81 97 LYS A N 1
ATOM 747 C CA . LYS A 1 97 ? 11.862 1.323 -3.342 1.00 86.81 97 LYS A CA 1
ATOM 748 C C . LYS A 1 97 ? 11.571 0.990 -1.878 1.00 86.81 97 LYS A C 1
ATOM 750 O O . LYS A 1 97 ? 10.711 1.610 -1.262 1.00 86.81 97 LYS A O 1
ATOM 755 N N . GLU A 1 98 ? 12.260 -0.020 -1.347 1.00 80.50 98 GLU A N 1
ATOM 756 C CA . GLU A 1 98 ? 12.034 -0.519 0.021 1.00 80.50 98 GLU A CA 1
ATOM 757 C C . GLU A 1 98 ? 12.397 0.517 1.091 1.00 80.50 98 GLU A C 1
ATOM 759 O O . GLU A 1 98 ? 11.640 0.729 2.036 1.00 80.50 98 GLU A O 1
ATOM 764 N N . ASP A 1 99 ? 13.530 1.199 0.915 1.00 82.19 99 ASP A N 1
ATOM 765 C CA . ASP A 1 99 ? 14.006 2.220 1.841 1.00 82.19 99 ASP A CA 1
ATOM 766 C C . ASP A 1 99 ? 14.041 3.592 1.162 1.00 82.19 99 ASP A C 1
ATOM 768 O O . ASP A 1 99 ? 14.885 3.879 0.312 1.00 82.19 99 ASP A O 1
ATOM 772 N N . MET A 1 100 ? 13.114 4.464 1.558 1.00 79.75 100 MET A N 1
ATOM 773 C CA . MET A 1 100 ? 13.029 5.830 1.042 1.00 79.75 100 MET A CA 1
ATOM 774 C C . MET A 1 100 ? 14.159 6.747 1.529 1.00 79.75 100 MET A C 1
ATOM 776 O O . MET A 1 100 ? 14.337 7.813 0.937 1.00 79.75 100 MET A O 1
ATOM 780 N N . SER A 1 101 ? 14.917 6.354 2.560 1.00 80.62 101 SER A N 1
ATOM 781 C CA . SER A 1 101 ? 16.084 7.101 3.049 1.00 80.62 101 SER A CA 1
ATOM 782 C C . SER A 1 101 ? 17.308 6.944 2.141 1.00 80.62 101 SER A C 1
ATOM 784 O O . SER A 1 101 ? 18.114 7.867 2.023 1.00 80.62 101 SER A O 1
ATOM 786 N N . VAL A 1 102 ? 17.414 5.819 1.429 1.00 85.50 102 VAL A N 1
ATOM 787 C CA . VAL A 1 102 ? 18.463 5.586 0.431 1.00 85.50 102 VAL A CA 1
ATOM 788 C C . VAL A 1 102 ? 18.091 6.352 -0.837 1.00 85.50 102 VAL A C 1
ATOM 790 O O . VAL A 1 102 ? 16.980 6.192 -1.318 1.00 85.50 102 VAL A O 1
ATOM 793 N N . PRO A 1 103 ? 18.948 7.187 -1.447 1.00 86.31 103 PRO A N 1
ATOM 794 C CA . PRO A 1 103 ? 18.548 7.993 -2.605 1.00 86.31 103 PRO A CA 1
ATOM 795 C C . PRO A 1 103 ? 18.485 7.195 -3.914 1.00 86.31 103 PRO A C 1
ATOM 797 O O . PRO A 1 103 ? 18.099 7.748 -4.938 1.00 86.31 103 PRO A O 1
ATOM 800 N N . TYR A 1 104 ? 18.835 5.909 -3.905 1.00 88.62 104 TYR A N 1
ATOM 801 C CA . TYR A 1 104 ? 18.888 5.077 -5.101 1.00 88.62 104 TYR A CA 1
ATOM 802 C C . TYR A 1 104 ? 18.166 3.733 -4.939 1.00 88.62 104 TYR A C 1
ATOM 804 O O . TYR A 1 104 ? 17.939 3.260 -3.828 1.00 88.62 104 TYR A O 1
ATOM 812 N N . LEU A 1 105 ? 17.815 3.128 -6.071 1.00 90.19 105 LEU A N 1
ATOM 813 C CA . LEU A 1 105 ? 17.293 1.774 -6.216 1.00 90.19 105 LEU A CA 1
ATOM 814 C C . LEU A 1 105 ? 18.193 1.024 -7.202 1.00 90.19 105 LEU A C 1
ATOM 816 O O . LEU A 1 105 ? 18.369 1.472 -8.333 1.00 90.19 105 LEU A O 1
ATOM 820 N N . ASN A 1 106 ? 18.746 -0.112 -6.782 1.00 91.25 106 ASN A N 1
ATOM 821 C CA . ASN A 1 106 ? 19.493 -0.997 -7.671 1.00 91.25 106 ASN A CA 1
ATOM 822 C C . ASN A 1 106 ? 18.546 -2.047 -8.247 1.00 91.25 106 ASN A C 1
ATOM 824 O O . ASN A 1 106 ? 17.858 -2.747 -7.504 1.00 91.25 106 ASN A O 1
ATOM 828 N N . VAL A 1 107 ? 18.524 -2.154 -9.569 1.00 90.94 107 VAL A N 1
ATOM 829 C CA . VAL A 1 107 ? 17.687 -3.089 -10.313 1.00 90.94 107 VAL A CA 1
ATOM 830 C C . VAL A 1 107 ? 18.596 -4.016 -11.099 1.00 90.94 107 VAL A C 1
ATOM 832 O O . VAL A 1 107 ? 19.244 -3.591 -12.050 1.00 90.94 107 VAL A O 1
ATOM 835 N N . GLN A 1 108 ? 18.624 -5.288 -10.720 1.00 92.06 108 GLN A N 1
ATOM 836 C CA . GLN A 1 108 ? 19.249 -6.331 -11.522 1.00 92.06 108 GLN A CA 1
ATOM 837 C C . GLN A 1 108 ? 18.170 -6.955 -12.405 1.00 92.06 108 GLN A C 1
ATOM 839 O O . GLN A 1 108 ? 17.388 -7.784 -11.945 1.00 92.06 108 GLN A O 1
ATOM 844 N N . CYS A 1 109 ? 18.101 -6.533 -13.667 1.00 91.19 109 CYS A N 1
ATOM 845 C CA . CYS A 1 109 ? 17.087 -6.999 -14.616 1.00 91.19 109 CYS A CA 1
ATOM 846 C C . CYS A 1 109 ? 17.197 -8.510 -14.896 1.00 91.19 109 CYS A C 1
ATOM 848 O O . CYS A 1 109 ? 16.208 -9.170 -15.217 1.00 91.19 109 CYS A O 1
ATOM 850 N N . GLY A 1 110 ? 18.414 -9.046 -14.818 1.00 91.69 110 GLY A N 1
ATOM 851 C CA . GLY A 1 110 ? 18.754 -10.395 -15.243 1.00 91.69 110 GLY A CA 1
ATOM 852 C C . GLY A 1 110 ? 20.141 -10.422 -15.863 1.00 91.69 110 GLY A C 1
ATOM 853 O O . GLY A 1 110 ? 20.993 -9.595 -15.521 1.00 91.69 110 GLY A O 1
ATOM 854 N N . SER A 1 111 ? 20.350 -11.347 -16.788 1.00 91.25 111 SER A N 1
ATOM 855 C CA . SER A 1 111 ? 21.643 -11.552 -17.419 1.00 91.25 111 SER A CA 1
ATOM 856 C C . SER A 1 111 ? 21.548 -11.992 -18.873 1.00 91.25 111 SER A C 1
ATOM 858 O O . SER A 1 111 ? 20.553 -12.557 -19.332 1.00 91.25 111 SER A O 1
ATOM 860 N N . TYR A 1 112 ? 22.597 -11.698 -19.631 1.00 89.19 112 TYR A N 1
ATOM 861 C CA . TYR A 1 112 ? 22.766 -12.169 -20.993 1.00 89.19 112 TYR A CA 1
ATOM 862 C C . TYR A 1 112 ? 23.635 -13.425 -20.984 1.00 89.19 112 TYR A C 1
ATOM 864 O O . TYR A 1 112 ? 24.781 -13.383 -20.544 1.00 89.19 112 TYR A O 1
ATOM 872 N N . LEU A 1 113 ? 23.085 -14.535 -21.480 1.00 88.38 113 LEU A N 1
ATOM 873 C CA . LEU A 1 113 ? 23.795 -15.808 -21.571 1.00 88.38 113 LEU A CA 1
ATOM 874 C C . LEU A 1 113 ? 24.418 -15.955 -22.956 1.00 88.38 113 LEU A C 1
ATOM 876 O O . LEU A 1 113 ? 23.698 -16.094 -23.952 1.00 88.38 113 LEU A O 1
ATOM 880 N N . ILE A 1 114 ? 25.747 -15.952 -23.011 1.00 85.56 114 ILE A N 1
ATOM 881 C CA . ILE A 1 114 ? 26.536 -16.057 -24.240 1.00 85.56 114 ILE A CA 1
ATOM 882 C C . ILE A 1 114 ? 27.018 -17.493 -24.389 1.00 85.56 114 ILE A C 1
ATOM 884 O O . ILE A 1 114 ? 27.678 -18.036 -23.508 1.00 85.56 114 ILE A O 1
ATOM 888 N N . ALA A 1 115 ? 26.681 -18.131 -25.508 1.00 79.19 115 ALA A N 1
ATOM 889 C CA . ALA A 1 115 ? 27.112 -19.501 -25.759 1.00 79.19 115 ALA A CA 1
ATOM 890 C C . ALA A 1 115 ? 28.604 -19.537 -26.123 1.00 79.19 115 ALA A C 1
ATOM 892 O O . ALA A 1 115 ? 29.020 -18.956 -27.127 1.00 79.19 115 ALA A O 1
ATOM 893 N N . THR A 1 116 ? 29.399 -20.271 -25.348 1.00 76.94 116 THR A N 1
ATOM 894 C CA . THR A 1 116 ? 30.815 -20.511 -25.659 1.00 76.94 116 THR A CA 1
ATOM 895 C C . THR A 1 116 ? 30.988 -21.777 -26.502 1.00 76.94 116 THR A C 1
ATOM 897 O O . THR A 1 116 ? 30.131 -22.666 -26.530 1.00 76.94 116 THR A O 1
ATOM 900 N N . ARG A 1 117 ? 32.147 -21.915 -27.164 1.00 73.38 117 ARG A N 1
ATOM 901 C CA . ARG A 1 117 ? 32.493 -23.116 -27.955 1.00 73.38 117 ARG A CA 1
ATOM 902 C C . ARG A 1 117 ? 32.497 -24.412 -27.128 1.00 73.38 117 ARG A C 1
ATOM 904 O O . ARG A 1 117 ? 32.422 -25.493 -27.700 1.00 73.38 117 ARG A O 1
ATOM 911 N N . THR A 1 118 ? 32.565 -24.318 -25.799 1.00 72.44 118 THR A N 1
ATOM 912 C CA . THR A 1 118 ? 32.688 -25.450 -24.867 1.00 72.44 118 THR A CA 1
ATOM 913 C C . THR A 1 118 ? 31.362 -25.852 -24.205 1.00 72.44 118 THR A C 1
ATOM 915 O O . THR A 1 118 ? 31.379 -26.558 -23.200 1.00 72.44 118 THR A O 1
ATOM 918 N N . LYS A 1 119 ? 30.205 -25.428 -24.747 1.00 66.69 119 LYS A N 1
ATOM 919 C CA . LYS A 1 119 ? 28.857 -25.628 -24.159 1.00 66.69 119 LYS A CA 1
ATOM 920 C C . LYS A 1 119 ? 28.667 -25.004 -22.764 1.00 66.69 119 LYS A C 1
ATOM 922 O O . LYS A 1 119 ? 27.668 -25.285 -22.107 1.00 66.69 119 LYS A O 1
ATOM 927 N N . LYS A 1 120 ? 29.592 -24.154 -22.312 1.00 76.44 120 LYS A N 1
ATOM 928 C CA . LYS A 1 120 ? 29.401 -23.288 -21.142 1.00 76.44 120 LYS A CA 1
ATOM 929 C C . LYS A 1 120 ? 28.759 -21.973 -21.575 1.00 76.44 120 LYS A C 1
ATOM 931 O O . LYS A 1 120 ? 28.886 -21.582 -22.740 1.00 76.44 120 LYS A O 1
ATOM 936 N N . TYR A 1 121 ? 28.088 -21.308 -20.646 1.00 79.94 121 TYR A N 1
ATOM 937 C CA . TYR A 1 121 ? 27.567 -19.966 -20.865 1.00 79.94 121 TYR A CA 1
ATOM 938 C C . TYR A 1 121 ? 28.406 -18.972 -20.078 1.00 79.94 121 TYR A C 1
ATOM 940 O O . TYR A 1 121 ? 28.585 -19.164 -18.876 1.00 79.94 121 TYR A O 1
ATOM 948 N N . ASP A 1 122 ? 28.891 -17.941 -20.761 1.00 85.19 122 ASP A N 1
ATOM 949 C CA . ASP A 1 122 ? 29.372 -16.743 -20.083 1.00 85.19 122 ASP A CA 1
ATOM 950 C C . ASP A 1 122 ? 28.159 -15.869 -19.770 1.00 85.19 122 ASP A C 1
ATOM 952 O O . ASP A 1 122 ? 27.216 -15.777 -20.568 1.00 85.19 122 ASP A O 1
ATOM 956 N N . GLU A 1 123 ? 28.161 -15.269 -18.587 1.00 89.19 123 GLU A N 1
ATOM 957 C CA . GLU A 1 123 ? 27.046 -14.490 -18.070 1.00 89.19 123 GLU A CA 1
ATOM 958 C C . GLU A 1 123 ? 27.460 -13.027 -17.929 1.00 89.19 123 GLU A C 1
ATOM 960 O O . GLU A 1 123 ? 28.466 -12.717 -17.298 1.00 89.19 123 GLU A O 1
ATOM 965 N N . ILE A 1 124 ? 26.665 -12.132 -18.516 1.00 89.44 124 ILE A N 1
ATOM 966 C CA . ILE A 1 124 ? 26.801 -10.683 -18.342 1.00 89.44 124 ILE A CA 1
ATOM 967 C C . ILE A 1 124 ? 25.581 -10.182 -17.587 1.00 89.44 124 ILE A C 1
ATOM 969 O O . ILE A 1 124 ? 24.466 -10.263 -18.110 1.00 89.44 124 ILE A O 1
ATOM 973 N N . LEU A 1 125 ? 25.763 -9.642 -16.383 1.00 92.19 125 LEU A N 1
ATOM 974 C CA . LEU A 1 125 ? 24.647 -9.102 -15.613 1.00 92.19 125 LEU A CA 1
ATOM 975 C C . LEU A 1 125 ? 24.192 -7.754 -16.180 1.00 92.19 125 LEU A C 1
ATOM 977 O O . LEU A 1 125 ? 24.999 -6.960 -16.665 1.00 92.19 125 LEU A O 1
ATOM 981 N N . TRP A 1 126 ? 22.889 -7.484 -16.090 1.00 92.75 126 TRP A N 1
ATOM 982 C CA . TRP A 1 126 ? 22.295 -6.203 -16.467 1.00 92.75 126 TRP A CA 1
ATOM 983 C C . TRP A 1 126 ? 21.782 -5.464 -15.236 1.00 92.75 126 TRP A C 1
ATOM 985 O O . TRP A 1 126 ? 20.740 -5.813 -14.669 1.00 92.75 126 TRP A O 1
ATOM 995 N N . ASN A 1 127 ? 22.505 -4.418 -14.854 1.00 94.12 127 ASN A N 1
ATOM 996 C CA . ASN A 1 127 ? 22.281 -3.654 -13.638 1.00 94.12 127 ASN A CA 1
ATOM 997 C C . ASN A 1 127 ? 21.929 -2.200 -13.962 1.00 94.12 127 ASN A C 1
ATOM 999 O O . ASN A 1 127 ? 22.614 -1.517 -14.720 1.00 94.12 127 ASN A O 1
ATOM 1003 N N . ILE A 1 128 ? 20.873 -1.694 -13.337 1.00 94.50 128 ILE A N 1
ATOM 1004 C CA . ILE A 1 128 ? 20.441 -0.304 -13.460 1.00 94.50 128 ILE A CA 1
ATOM 1005 C C . ILE A 1 128 ? 20.425 0.304 -12.065 1.00 94.50 128 ILE A C 1
ATOM 1007 O O . ILE A 1 128 ? 19.746 -0.197 -11.168 1.00 94.50 128 ILE A O 1
ATOM 1011 N N . LYS A 1 129 ? 21.148 1.404 -11.873 1.00 95.12 129 LYS A N 1
ATOM 1012 C CA . LYS A 1 129 ? 21.105 2.186 -10.638 1.00 95.12 129 LYS A CA 1
ATOM 1013 C C . LYS A 1 129 ? 20.242 3.419 -10.850 1.00 95.12 129 LYS A C 1
ATOM 1015 O O . LYS A 1 129 ? 20.606 4.340 -11.574 1.00 95.12 129 LYS A O 1
ATOM 1020 N N . ILE A 1 130 ? 19.090 3.455 -10.204 1.00 93.88 130 ILE A N 1
ATOM 1021 C CA . ILE A 1 130 ? 18.119 4.532 -10.368 1.00 93.88 130 ILE A CA 1
ATOM 1022 C C . ILE A 1 130 ? 18.241 5.485 -9.193 1.00 93.88 130 ILE A C 1
ATOM 1024 O O . ILE A 1 130 ? 18.038 5.083 -8.056 1.00 93.88 130 ILE A O 1
ATOM 1028 N N . ILE A 1 131 ? 18.566 6.743 -9.453 1.00 92.88 131 ILE A N 1
ATOM 1029 C CA . ILE A 1 131 ? 18.801 7.773 -8.446 1.00 92.88 131 ILE A CA 1
ATOM 1030 C C . ILE A 1 131 ? 17.599 8.717 -8.410 1.00 92.88 131 ILE A C 1
ATOM 1032 O O . ILE A 1 131 ? 17.291 9.405 -9.386 1.00 92.88 131 ILE A O 1
ATOM 1036 N N . SER A 1 132 ? 16.947 8.782 -7.254 1.00 90.44 132 SER A N 1
ATOM 1037 C CA . SER A 1 132 ? 15.936 9.785 -6.949 1.00 90.44 132 SER A CA 1
ATOM 1038 C C . SER A 1 132 ? 16.616 11.060 -6.459 1.00 90.44 132 SER A C 1
ATOM 1040 O O . SER A 1 132 ? 17.371 11.048 -5.488 1.00 90.44 132 SER A O 1
ATOM 1042 N N . THR A 1 133 ? 16.331 12.173 -7.125 1.00 89.50 133 THR A N 1
ATOM 1043 C CA . THR A 1 133 ? 16.784 13.517 -6.742 1.00 89.50 133 THR A CA 1
ATOM 1044 C C . THR A 1 133 ? 15.683 14.330 -6.060 1.00 89.50 133 THR A C 1
ATOM 1046 O O . THR A 1 133 ? 15.871 15.511 -5.771 1.00 89.50 133 THR A O 1
ATOM 1049 N N . SER A 1 134 ? 14.522 13.717 -5.800 1.00 85.44 134 SER A N 1
ATOM 1050 C CA . SER A 1 134 ? 13.395 14.390 -5.157 1.00 85.44 134 SER A CA 1
ATOM 1051 C C . SER A 1 134 ? 13.718 14.762 -3.713 1.00 85.44 134 SER A C 1
ATOM 1053 O O . SER A 1 134 ? 14.049 13.906 -2.897 1.00 85.44 134 SER A O 1
ATOM 1055 N N . THR A 1 135 ? 13.506 16.028 -3.365 1.00 82.75 135 THR A N 1
ATOM 1056 C CA . THR A 1 135 ? 13.503 16.508 -1.973 1.00 82.75 135 THR A CA 1
ATOM 1057 C C . THR A 1 135 ? 12.102 16.485 -1.353 1.00 82.75 135 THR A C 1
ATOM 1059 O O . THR A 1 135 ? 11.940 16.628 -0.137 1.00 82.75 135 THR A O 1
ATOM 1062 N N . THR A 1 136 ? 11.064 16.281 -2.169 1.00 84.81 136 THR A N 1
ATOM 1063 C CA . THR A 1 136 ? 9.679 16.206 -1.707 1.00 84.81 136 THR A CA 1
ATOM 1064 C C . THR A 1 136 ? 9.437 14.889 -0.979 1.00 84.81 136 THR A C 1
ATOM 1066 O O . THR A 1 136 ? 9.697 13.809 -1.507 1.00 84.81 136 THR A O 1
ATOM 1069 N N . LYS A 1 137 ? 8.882 14.970 0.237 1.00 85.94 137 LYS A N 1
ATOM 1070 C CA . LYS A 1 137 ? 8.451 13.790 1.002 1.00 85.94 137 LYS A CA 1
ATOM 1071 C C . LYS A 1 137 ? 7.332 13.057 0.256 1.00 85.94 137 LYS A C 1
ATOM 1073 O O . LYS A 1 137 ? 6.316 13.681 -0.041 1.00 85.94 137 LYS A O 1
ATOM 1078 N N . PHE A 1 138 ? 7.469 11.742 0.072 1.00 87.19 138 PHE A N 1
ATOM 1079 C CA . PHE A 1 138 ? 6.490 10.880 -0.608 1.00 87.19 138 PHE A CA 1
ATOM 1080 C C . PHE A 1 138 ? 5.036 11.180 -0.221 1.00 87.19 138 PHE A C 1
ATOM 1082 O O . PHE A 1 138 ? 4.232 11.518 -1.081 1.00 87.19 138 PHE A O 1
ATOM 1089 N N . LEU A 1 139 ? 4.710 11.182 1.077 1.00 84.56 139 LEU A N 1
ATOM 1090 C CA . LEU A 1 139 ? 3.337 11.398 1.558 1.00 84.56 139 LEU A CA 1
ATOM 1091 C C . LEU A 1 139 ? 2.714 12.742 1.142 1.00 84.56 139 LEU A C 1
ATOM 1093 O O . LEU A 1 139 ? 1.491 12.848 1.117 1.00 84.56 139 LEU A O 1
ATOM 1097 N N . LYS A 1 140 ? 3.522 13.761 0.812 1.00 85.62 140 LYS A N 1
ATOM 1098 C CA . LYS A 1 140 ? 3.020 15.044 0.289 1.00 85.62 140 LYS A CA 1
ATOM 1099 C C . LYS A 1 140 ? 2.564 14.955 -1.170 1.00 85.62 140 LYS A C 1
ATOM 1101 O O . LYS A 1 140 ? 1.798 15.802 -1.601 1.00 85.62 140 LYS A O 1
ATOM 1106 N N . SER A 1 141 ? 3.043 13.956 -1.909 1.00 85.38 141 SER A N 1
ATOM 1107 C CA . SER A 1 141 ? 2.685 13.696 -3.311 1.00 85.38 141 SER A CA 1
ATOM 1108 C C . SER A 1 141 ? 1.568 12.668 -3.485 1.00 85.38 141 SER A C 1
ATOM 1110 O O . SER A 1 141 ? 1.169 12.380 -4.608 1.00 85.38 141 SER A O 1
ATOM 1112 N N . VAL A 1 142 ? 1.082 12.099 -2.381 1.00 92.62 142 VAL A N 1
ATOM 1113 C CA . VAL A 1 142 ? 0.008 11.108 -2.395 1.00 92.62 142 VAL A CA 1
ATOM 1114 C C . VAL A 1 142 ? -1.316 11.817 -2.132 1.00 92.62 142 VAL A C 1
ATOM 1116 O O . VAL A 1 142 ? -1.491 12.451 -1.087 1.00 92.62 142 VAL A O 1
ATOM 1119 N N . ASP A 1 143 ? -2.266 11.670 -3.045 1.00 93.19 143 ASP A N 1
ATOM 1120 C CA . ASP A 1 143 ? -3.651 12.076 -2.842 1.00 93.19 143 ASP A CA 1
ATOM 1121 C C . ASP A 1 143 ? -4.318 11.154 -1.816 1.00 93.19 143 ASP A C 1
ATOM 1123 O O . ASP A 1 143 ? -4.147 9.939 -1.860 1.00 93.19 143 ASP A O 1
ATOM 1127 N N . LEU A 1 144 ? -5.098 11.713 -0.890 1.00 93.69 144 LEU A N 1
ATOM 1128 C CA . LEU A 1 144 ? -5.971 10.921 -0.024 1.00 93.69 144 LEU A CA 1
ATOM 1129 C C . LEU A 1 144 ? -7.398 10.973 -0.577 1.00 93.69 144 LEU A C 1
ATOM 1131 O O . LEU A 1 144 ? -8.021 12.037 -0.578 1.00 93.69 144 LEU A O 1
ATOM 1135 N N . LEU A 1 145 ? -7.919 9.834 -1.027 1.00 93.69 145 LEU A N 1
ATOM 1136 C CA . LEU A 1 145 ? -9.217 9.737 -1.694 1.00 93.69 145 LEU A CA 1
ATOM 1137 C C . LEU A 1 145 ? -10.182 8.842 -0.916 1.00 93.69 145 LEU A C 1
ATOM 1139 O O . LEU A 1 145 ? -9.777 7.870 -0.282 1.00 93.69 145 LEU A O 1
ATOM 1143 N N . SER A 1 146 ? -11.475 9.162 -0.978 1.00 93.00 146 SER A N 1
ATOM 1144 C CA . SER A 1 146 ? -12.505 8.239 -0.504 1.00 93.00 146 SER A CA 1
ATOM 1145 C C . SER A 1 146 ? -12.634 7.049 -1.459 1.00 93.00 146 SER A C 1
ATOM 1147 O O . SER A 1 146 ? -12.308 7.146 -2.646 1.00 93.00 146 SER A O 1
ATOM 1149 N N . THR A 1 147 ? -13.171 5.942 -0.955 1.00 92.19 147 THR A N 1
ATOM 1150 C CA . THR A 1 147 ? -13.496 4.736 -1.739 1.00 92.19 147 THR A CA 1
ATOM 1151 C C . THR A 1 147 ? -14.408 5.012 -2.939 1.00 92.19 147 THR A C 1
ATOM 1153 O O . THR A 1 147 ? -14.247 4.381 -3.980 1.00 92.19 147 THR A O 1
ATOM 1156 N N . LEU A 1 148 ? -15.322 5.983 -2.835 1.00 90.62 148 LEU A N 1
ATOM 1157 C CA . LEU A 1 148 ? -16.169 6.420 -3.950 1.00 90.62 148 LEU A CA 1
ATOM 1158 C C . LEU A 1 148 ? -15.355 7.158 -5.021 1.00 90.62 148 LEU A C 1
ATOM 1160 O O . LEU A 1 148 ? -15.372 6.774 -6.186 1.00 90.62 148 LEU A O 1
ATOM 1164 N N . LYS A 1 149 ? -14.571 8.164 -4.614 1.00 91.81 149 LYS A N 1
ATOM 1165 C CA . LYS A 1 149 ? -13.826 9.023 -5.544 1.00 91.81 149 LYS A CA 1
ATOM 1166 C C . LYS A 1 149 ? -12.737 8.269 -6.308 1.00 91.81 149 LYS A C 1
ATOM 1168 O O . LYS A 1 149 ? -12.455 8.597 -7.454 1.00 91.81 149 LYS A O 1
ATOM 1173 N N . ILE A 1 150 ? -12.107 7.265 -5.692 1.00 92.00 150 ILE A N 1
ATOM 1174 C CA . ILE A 1 150 ? -11.061 6.489 -6.373 1.00 92.00 150 ILE A CA 1
ATOM 1175 C C . ILE A 1 150 ? -11.611 5.548 -7.461 1.00 92.00 150 ILE A C 1
ATOM 1177 O O . ILE A 1 150 ? -10.876 5.190 -8.376 1.00 92.00 150 ILE A O 1
ATOM 1181 N N . LYS A 1 151 ? -12.890 5.160 -7.386 1.00 90.75 151 LYS A N 1
ATOM 1182 C CA . LYS A 1 151 ? -13.549 4.284 -8.371 1.00 90.75 151 LYS A CA 1
ATOM 1183 C C . LYS A 1 151 ? -13.974 5.022 -9.650 1.00 90.75 151 LYS A C 1
ATOM 1185 O O . LYS A 1 151 ? -14.213 4.379 -10.669 1.00 90.75 151 LYS A O 1
ATOM 1190 N N . GLU A 1 152 ? -14.113 6.341 -9.576 1.00 90.44 152 GLU A N 1
ATOM 1191 C CA . GLU A 1 152 ? -14.451 7.206 -10.708 1.00 90.44 152 GLU A CA 1
ATOM 1192 C C . GLU A 1 152 ? -13.202 7.429 -11.585 1.00 90.44 152 GLU A C 1
ATOM 1194 O O . GLU A 1 152 ? -12.506 6.480 -11.937 1.00 90.44 152 GLU A O 1
ATOM 1199 N N . ASN A 1 153 ? -12.877 8.679 -11.913 1.00 90.06 153 ASN A N 1
ATOM 1200 C CA . ASN A 1 153 ? -11.652 9.050 -12.612 1.00 90.06 153 ASN A CA 1
ATOM 1201 C C . ASN A 1 153 ? -10.793 9.958 -11.724 1.00 90.06 153 ASN A C 1
ATOM 1203 O O . ASN A 1 153 ? -10.652 11.155 -11.991 1.00 90.06 153 ASN A O 1
ATOM 1207 N N . PRO A 1 154 ? -10.189 9.422 -10.649 1.00 90.50 154 PRO A N 1
ATOM 1208 C CA . PRO A 1 154 ? -9.454 10.226 -9.676 1.00 90.50 154 PRO A CA 1
ATOM 1209 C C . PRO A 1 154 ? -8.303 11.042 -10.276 1.00 90.50 154 PRO A C 1
ATOM 1211 O O . PRO A 1 154 ? -7.871 12.013 -9.654 1.00 90.50 154 PRO A O 1
ATOM 1214 N N . MET A 1 155 ? -7.820 10.672 -11.465 1.00 93.44 155 MET A N 1
ATOM 1215 C CA . MET A 1 155 ? -6.656 11.266 -12.122 1.00 93.44 155 MET A CA 1
ATOM 1216 C C . MET A 1 155 ? -6.980 12.094 -13.376 1.00 93.44 155 MET A C 1
ATOM 1218 O O . MET A 1 155 ? -6.054 12.563 -14.038 1.00 93.44 155 MET A O 1
ATOM 1222 N N . GLU A 1 156 ? -8.263 12.305 -13.688 1.00 89.94 156 GLU A N 1
ATOM 1223 C CA . GLU A 1 156 ? -8.696 13.037 -14.891 1.00 89.94 156 GLU A CA 1
ATOM 1224 C C . GLU A 1 156 ? -8.409 14.541 -14.831 1.00 89.94 156 GLU A C 1
ATOM 1226 O O . GLU A 1 156 ? -8.245 15.175 -15.868 1.00 89.94 156 GLU A O 1
ATOM 1231 N N . ASP A 1 157 ? -8.250 15.099 -13.629 1.00 85.69 157 ASP A N 1
ATOM 1232 C CA . ASP A 1 157 ? -7.820 16.486 -13.439 1.00 85.69 157 ASP A CA 1
ATOM 1233 C C . ASP A 1 157 ? -6.474 16.756 -14.137 1.00 85.69 157 ASP A C 1
ATOM 1235 O O . ASP A 1 157 ? -5.527 15.969 -14.023 1.00 85.69 157 ASP A O 1
ATOM 1239 N N . ILE A 1 158 ? -6.375 17.891 -14.835 1.00 79.38 158 ILE A N 1
ATOM 1240 C CA . ILE A 1 158 ? -5.169 18.306 -15.565 1.00 79.38 158 ILE A CA 1
ATOM 1241 C C . ILE A 1 158 ? -3.957 18.516 -14.650 1.00 79.38 158 ILE A C 1
ATOM 1243 O O . ILE A 1 158 ? -2.823 18.321 -15.076 1.00 79.38 158 ILE A O 1
ATOM 1247 N N . ASN A 1 159 ? -4.187 18.849 -13.378 1.00 82.44 159 ASN A N 1
ATOM 1248 C CA . ASN A 1 159 ? -3.145 18.971 -12.361 1.00 82.44 159 ASN A CA 1
ATOM 1249 C C . ASN A 1 159 ? -2.643 17.604 -11.860 1.00 82.44 159 ASN A C 1
ATOM 1251 O O . ASN A 1 159 ? -1.715 17.552 -11.053 1.00 82.44 159 ASN A O 1
ATOM 1255 N N . ARG A 1 160 ? -3.263 16.502 -12.304 1.00 86.25 160 ARG A N 1
ATOM 1256 C CA . ARG A 1 160 ? -2.868 15.117 -12.016 1.00 86.25 160 ARG A CA 1
ATOM 1257 C C . ARG A 1 160 ? -2.334 14.445 -13.282 1.00 86.25 160 ARG A C 1
ATOM 1259 O O . ARG A 1 160 ? -1.264 14.798 -13.771 1.00 86.25 160 ARG A O 1
ATOM 1266 N N . CYS A 1 161 ? -3.063 13.467 -13.818 1.00 92.44 161 CYS A N 1
ATOM 1267 C CA . CYS A 1 161 ? -2.686 12.779 -15.047 1.00 92.44 161 CYS A CA 1
ATOM 1268 C C . CYS A 1 161 ? -3.383 13.360 -16.281 1.00 92.44 161 CYS A C 1
ATOM 1270 O O . CYS A 1 161 ? -2.958 13.047 -17.391 1.00 92.44 161 CYS A O 1
ATOM 1272 N N . GLY A 1 162 ? -4.446 14.158 -16.117 1.00 93.44 162 GLY A N 1
ATOM 1273 C CA . GLY A 1 162 ? -5.244 14.678 -17.230 1.00 93.44 162 GLY A CA 1
ATOM 1274 C C . GLY A 1 162 ? -5.960 13.589 -18.035 1.00 93.44 162 GLY A C 1
ATOM 1275 O O . GLY A 1 162 ? -6.263 13.798 -19.209 1.00 93.44 162 GLY A O 1
ATOM 1276 N N . LYS A 1 163 ? -6.145 12.391 -17.458 1.00 93.50 163 LYS A N 1
ATOM 1277 C CA . LYS A 1 163 ? -6.687 11.215 -18.153 1.00 93.50 163 LYS A CA 1
ATOM 1278 C C . LYS A 1 163 ? -7.602 10.381 -17.257 1.00 93.50 163 LYS A C 1
ATOM 1280 O O . LYS A 1 163 ? -7.316 10.249 -16.064 1.00 93.50 163 LYS A O 1
ATOM 1285 N N . PRO A 1 164 ? -8.658 9.776 -17.828 1.00 92.50 164 PRO A N 1
ATOM 1286 C CA . PRO A 1 164 ? -9.497 8.828 -17.110 1.00 92.50 164 PRO A CA 1
ATOM 1287 C C . PRO A 1 164 ? -8.709 7.566 -16.740 1.00 92.50 164 PRO A C 1
ATOM 1289 O O . PRO A 1 164 ? -7.690 7.239 -17.357 1.00 92.50 164 PRO A O 1
ATOM 1292 N N . SER A 1 165 ? -9.165 6.863 -15.704 1.00 90.69 165 SER A N 1
ATOM 1293 C CA . SER A 1 165 ? -8.410 5.751 -15.115 1.00 90.69 165 SER A CA 1
ATOM 1294 C C . SER A 1 165 ? -8.285 4.531 -16.026 1.00 90.69 165 SER A C 1
ATOM 1296 O O . SER A 1 165 ? -7.304 3.806 -15.912 1.00 90.69 165 SER A O 1
ATOM 1298 N N . ASP A 1 166 ? -9.218 4.330 -16.954 1.00 90.25 166 ASP A N 1
ATOM 1299 C CA . ASP A 1 166 ? -9.194 3.260 -17.960 1.00 90.25 166 ASP A CA 1
ATOM 1300 C C . ASP A 1 166 ? -8.103 3.442 -19.033 1.00 90.25 166 ASP A C 1
ATOM 1302 O O . ASP A 1 166 ? -7.704 2.479 -19.685 1.00 90.25 166 ASP A O 1
ATOM 1306 N N . LYS A 1 167 ? -7.582 4.664 -19.196 1.00 92.38 167 LYS A N 1
ATOM 1307 C CA . LYS A 1 167 ? -6.455 4.986 -20.089 1.00 92.38 167 LYS A CA 1
ATOM 1308 C C . LYS A 1 167 ? -5.099 4.968 -19.385 1.00 92.38 167 LYS A C 1
ATOM 1310 O O . LYS A 1 167 ? -4.087 5.296 -20.006 1.00 92.38 167 LYS A O 1
ATOM 1315 N N . LEU A 1 168 ? -5.069 4.642 -18.096 1.00 93.38 168 LEU A N 1
ATOM 1316 C CA . LEU A 1 168 ? -3.862 4.640 -17.279 1.00 93.38 168 LEU A CA 1
ATOM 1317 C C . LEU A 1 168 ? -3.533 3.217 -16.844 1.00 93.38 168 LEU A C 1
ATOM 1319 O O . LEU A 1 168 ? -4.408 2.418 -16.520 1.00 93.38 168 LEU A O 1
ATOM 1323 N N . LYS A 1 169 ? -2.240 2.907 -16.769 1.00 92.81 169 LYS A N 1
ATOM 1324 C CA . LYS A 1 169 ? -1.790 1.665 -16.151 1.00 92.81 169 LYS A CA 1
ATOM 1325 C C . LYS A 1 169 ? -1.810 1.844 -14.638 1.00 92.81 169 LYS A C 1
ATOM 1327 O O . LYS A 1 169 ? -1.142 2.734 -14.113 1.00 92.81 169 LYS A O 1
ATOM 1332 N N . ILE A 1 170 ? -2.557 0.992 -13.941 1.00 93.94 170 ILE A N 1
ATOM 1333 C CA . ILE A 1 170 ? -2.702 1.072 -12.487 1.00 93.94 170 ILE A CA 1
ATOM 1334 C C . ILE A 1 170 ? -1.903 -0.052 -11.834 1.00 93.94 170 ILE A C 1
ATOM 1336 O O . ILE A 1 170 ? -2.074 -1.234 -12.142 1.00 93.94 170 ILE A O 1
ATOM 1340 N N . ILE A 1 171 ? -1.032 0.328 -10.907 1.00 93.44 171 ILE A N 1
ATOM 1341 C CA . ILE A 1 171 ? -0.330 -0.590 -10.014 1.00 93.44 171 ILE A CA 1
ATOM 1342 C C . ILE A 1 171 ? -0.852 -0.340 -8.609 1.00 93.44 171 ILE A C 1
ATOM 1344 O O . ILE A 1 171 ? -0.900 0.798 -8.156 1.00 93.44 171 ILE A O 1
ATOM 1348 N N . SER A 1 172 ? -1.239 -1.392 -7.905 1.00 93.44 172 SER A N 1
ATOM 1349 C CA . SER A 1 172 ? -1.549 -1.318 -6.483 1.00 93.44 172 SER A CA 1
ATOM 1350 C C . SER A 1 172 ? -0.387 -1.839 -5.656 1.00 93.44 172 SER A C 1
ATOM 1352 O O . SER A 1 172 ? 0.298 -2.772 -6.069 1.00 93.44 172 SER A O 1
ATOM 1354 N N . LYS A 1 173 ? -0.194 -1.242 -4.484 1.00 92.62 173 LYS A N 1
ATOM 1355 C CA . LYS A 1 173 ? 0.686 -1.723 -3.426 1.00 92.62 173 LYS A CA 1
ATOM 1356 C C . LYS A 1 173 ? -0.169 -2.043 -2.213 1.00 92.62 173 LYS A C 1
ATOM 1358 O O . LYS A 1 173 ? -0.831 -1.149 -1.681 1.00 92.62 173 LYS A O 1
ATOM 1363 N N . ASP A 1 174 ? -0.181 -3.305 -1.804 1.00 90.00 174 ASP A N 1
ATOM 1364 C CA . ASP A 1 174 ? -0.895 -3.720 -0.600 1.00 90.00 174 ASP A CA 1
ATOM 1365 C C . ASP A 1 174 ? -0.163 -3.283 0.684 1.00 90.00 174 ASP A C 1
ATOM 1367 O O . ASP A 1 174 ? 0.945 -2.737 0.653 1.00 90.00 174 ASP A O 1
ATOM 1371 N N . ARG A 1 175 ? -0.777 -3.543 1.841 1.00 86.88 175 ARG A N 1
ATOM 1372 C CA . ARG A 1 175 ? -0.201 -3.207 3.154 1.00 86.88 175 ARG A CA 1
ATOM 1373 C C . ARG A 1 175 ? 1.126 -3.910 3.464 1.00 86.88 175 ARG A C 1
ATOM 1375 O O . ARG A 1 175 ? 1.870 -3.435 4.315 1.00 86.88 175 ARG A O 1
ATOM 1382 N N . ASN A 1 176 ? 1.391 -5.048 2.819 1.00 86.50 176 ASN A N 1
ATOM 1383 C CA . ASN A 1 176 ? 2.630 -5.809 2.964 1.00 86.50 176 ASN A CA 1
ATOM 1384 C C . ASN A 1 176 ? 3.692 -5.320 1.963 1.00 86.50 176 ASN A C 1
ATOM 1386 O O . ASN A 1 176 ? 4.811 -5.824 1.940 1.00 86.50 176 ASN A O 1
ATOM 1390 N N . GLY A 1 177 ? 3.352 -4.333 1.129 1.00 88.06 177 GLY A N 1
ATOM 1391 C CA . GLY A 1 177 ? 4.229 -3.773 0.119 1.00 88.06 177 GLY A CA 1
ATOM 1392 C C . GLY A 1 177 ? 4.323 -4.606 -1.158 1.00 88.06 177 GLY A C 1
ATOM 1393 O O . GLY A 1 177 ? 5.235 -4.342 -1.942 1.00 88.06 177 GLY A O 1
ATOM 1394 N N . LYS A 1 178 ? 3.431 -5.583 -1.374 1.00 88.38 178 LYS A N 1
ATOM 1395 C CA . LYS A 1 178 ? 3.364 -6.365 -2.614 1.00 88.38 178 LYS A CA 1
ATOM 1396 C C . LYS A 1 178 ? 2.714 -5.532 -3.713 1.00 88.38 178 LYS A C 1
ATOM 1398 O O . LYS A 1 178 ? 1.664 -4.924 -3.498 1.00 88.38 178 LYS A O 1
ATOM 1403 N N . LEU A 1 179 ? 3.339 -5.522 -4.889 1.00 90.19 17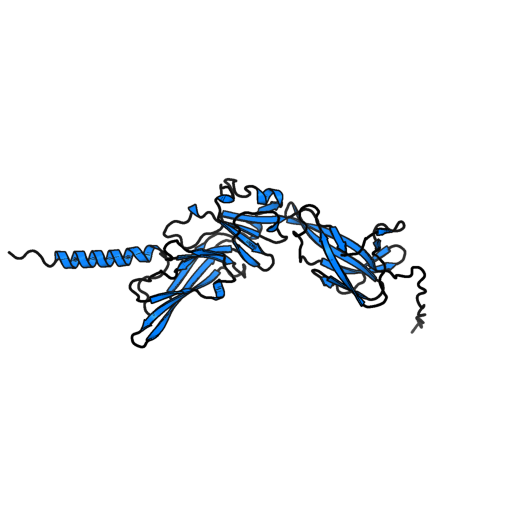9 LEU A N 1
ATOM 1404 C CA . LEU A 1 179 ? 2.822 -4.837 -6.068 1.00 90.19 179 LEU A CA 1
ATOM 1405 C C . LEU A 1 179 ? 1.926 -5.762 -6.895 1.00 90.19 179 LEU A C 1
ATOM 1407 O O . LEU A 1 179 ? 2.179 -6.959 -7.015 1.00 90.19 179 LEU A O 1
ATOM 1411 N N . SER A 1 180 ? 0.857 -5.223 -7.473 1.00 88.38 180 SER A N 1
ATOM 1412 C CA . SER A 1 180 ? -0.034 -5.963 -8.373 1.00 88.38 180 SER A CA 1
ATOM 1413 C C . SER A 1 180 ? -0.672 -5.027 -9.389 1.00 88.38 180 SER A C 1
ATOM 1415 O O . SER A 1 180 ? -1.075 -3.917 -9.043 1.00 88.38 180 SER A O 1
ATOM 1417 N N . ILE A 1 181 ? -0.779 -5.476 -10.637 1.00 88.31 181 ILE A N 1
ATOM 1418 C CA . ILE A 1 181 ? -1.486 -4.742 -11.690 1.00 88.31 181 ILE A CA 1
ATOM 1419 C C . ILE A 1 181 ? -2.984 -4.759 -11.384 1.00 88.31 181 ILE A C 1
ATOM 1421 O O . ILE A 1 181 ? -3.532 -5.791 -11.003 1.00 88.31 181 ILE A O 1
ATOM 1425 N N . VAL A 1 182 ? -3.637 -3.616 -11.569 1.00 89.75 182 VAL A N 1
ATOM 1426 C CA . VAL A 1 182 ? -5.087 -3.467 -11.448 1.00 89.75 182 VAL A CA 1
ATOM 1427 C C . VAL A 1 182 ? -5.614 -2.973 -12.787 1.00 89.75 182 VAL A C 1
ATOM 1429 O O . VAL A 1 182 ? -5.183 -1.934 -13.274 1.00 89.75 182 VAL A O 1
ATOM 1432 N N . GLU A 1 183 ? -6.523 -3.719 -13.406 1.00 87.44 183 GLU A N 1
ATOM 1433 C CA . GLU A 1 183 ? -7.158 -3.288 -14.660 1.00 87.44 183 GLU A CA 1
ATOM 1434 C C . GLU A 1 183 ? -8.200 -2.202 -14.402 1.00 87.44 183 GLU A C 1
ATOM 1436 O O . GLU A 1 183 ? -8.278 -1.210 -15.119 1.00 87.44 183 GLU A O 1
ATOM 1441 N N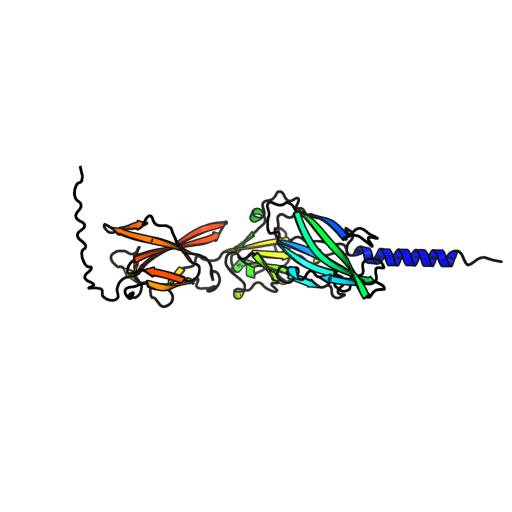 . LYS A 1 184 ? -8.987 -2.378 -13.337 1.00 89.62 184 LYS A N 1
ATOM 1442 C CA . LYS A 1 184 ? -10.029 -1.446 -12.921 1.00 89.62 184 LYS A CA 1
ATOM 1443 C C . LYS A 1 184 ? -10.152 -1.435 -11.405 1.00 89.62 184 LYS A C 1
ATOM 1445 O O . LYS A 1 184 ? -10.158 -2.488 -10.771 1.00 89.62 184 LYS A O 1
ATOM 1450 N N . ILE A 1 185 ? -10.282 -0.245 -10.825 1.00 91.06 185 ILE A N 1
ATOM 1451 C CA . ILE A 1 185 ? -10.512 -0.099 -9.387 1.00 91.06 185 ILE A CA 1
ATOM 1452 C C . ILE A 1 185 ? -11.992 -0.367 -9.109 1.00 91.06 185 ILE A C 1
ATOM 1454 O O . ILE A 1 185 ? -12.873 0.389 -9.511 1.00 91.06 185 ILE A O 1
ATOM 1458 N N . GLN A 1 186 ? -12.255 -1.480 -8.437 1.00 89.81 186 GLN A N 1
ATOM 1459 C CA . GLN A 1 186 ? -13.570 -1.907 -7.973 1.00 89.81 186 GLN A CA 1
ATOM 1460 C C . GLN A 1 186 ? -13.562 -2.075 -6.447 1.00 89.81 186 GLN A C 1
ATOM 1462 O O . GLN A 1 186 ? -12.516 -2.028 -5.805 1.00 89.81 186 GLN A O 1
ATOM 1467 N N . PHE A 1 187 ? -14.738 -2.217 -5.843 1.00 87.06 187 PHE A N 1
ATOM 1468 C CA . PHE A 1 187 ? -14.879 -2.259 -4.385 1.00 87.06 187 PHE A CA 1
ATOM 1469 C C . PHE A 1 187 ? -14.206 -3.472 -3.726 1.00 87.06 187 PHE A C 1
ATOM 1471 O O . PHE A 1 187 ? -13.717 -3.364 -2.606 1.00 87.06 187 PHE A O 1
ATOM 1478 N N . ASP A 1 188 ? -14.140 -4.599 -4.425 1.00 84.38 188 ASP A N 1
ATOM 1479 C CA . ASP A 1 188 ? -13.491 -5.840 -3.997 1.00 84.38 188 ASP A CA 1
ATOM 1480 C C . ASP A 1 188 ? -11.962 -5.717 -3.892 1.00 84.38 188 ASP A C 1
ATOM 1482 O O . ASP A 1 188 ? -11.347 -6.346 -3.031 1.00 84.38 188 ASP A O 1
ATOM 1486 N N . VAL A 1 189 ? -11.342 -4.875 -4.725 1.00 86.81 189 VAL A N 1
ATOM 1487 C CA . VAL A 1 189 ? -9.891 -4.644 -4.687 1.00 86.81 189 VAL A CA 1
ATOM 1488 C C . VAL A 1 189 ? -9.477 -3.551 -3.700 1.00 86.81 189 VAL A C 1
ATOM 1490 O O . VAL A 1 189 ? -8.272 -3.374 -3.485 1.00 86.81 189 VAL A O 1
ATOM 1493 N N . LEU A 1 190 ? -10.426 -2.816 -3.109 1.00 91.94 190 LEU A N 1
ATOM 1494 C CA . LEU A 1 190 ? -10.161 -1.762 -2.129 1.00 91.94 190 LEU A CA 1
ATOM 1495 C C . LEU A 1 190 ? -9.923 -2.344 -0.735 1.00 91.94 190 LEU A C 1
ATOM 1497 O O . LEU A 1 190 ? -10.723 -3.116 -0.215 1.00 91.94 190 LEU A O 1
ATOM 1501 N N . GLN A 1 191 ? -8.825 -1.925 -0.109 1.00 92.12 191 GLN A N 1
ATOM 1502 C CA . GLN A 1 191 ? -8.453 -2.313 1.248 1.00 92.12 191 GLN A CA 1
ATOM 1503 C C . GLN A 1 191 ? -7.746 -1.153 1.953 1.00 92.12 191 GLN A C 1
ATOM 1505 O O . GLN A 1 191 ? -7.114 -0.310 1.312 1.00 92.12 191 GLN A O 1
ATOM 1510 N N . SER A 1 192 ? -7.826 -1.137 3.280 1.00 91.88 192 SER A N 1
ATOM 1511 C CA . SER A 1 192 ? -7.110 -0.195 4.132 1.00 91.88 192 SER A CA 1
ATOM 1512 C C . SER A 1 192 ? -5.602 -0.280 3.880 1.00 91.88 192 SER A C 1
ATOM 1514 O O . SER A 1 192 ? -5.047 -1.371 3.724 1.00 91.88 192 SER A O 1
ATOM 1516 N N . LYS A 1 193 ? -4.937 0.884 3.840 1.00 91.25 193 LYS A N 1
ATOM 1517 C CA . LYS A 1 193 ? -3.494 1.048 3.563 1.00 91.25 193 LYS A CA 1
ATOM 1518 C C . LYS A 1 193 ? -3.037 0.548 2.188 1.00 91.25 193 LYS A C 1
ATOM 1520 O O . LYS A 1 193 ? -1.838 0.372 1.971 1.00 91.25 193 LYS A O 1
ATOM 1525 N N . LYS A 1 194 ? -3.964 0.319 1.258 1.00 92.75 194 LYS A N 1
ATOM 1526 C CA . LYS A 1 194 ? -3.633 0.023 -0.134 1.00 92.75 194 LYS A CA 1
ATOM 1527 C C . LYS A 1 194 ? -3.431 1.328 -0.900 1.00 92.75 194 LYS A C 1
ATOM 1529 O O . LYS A 1 194 ? -4.291 2.205 -0.871 1.00 92.75 194 LYS A O 1
ATOM 1534 N N . ILE A 1 195 ? -2.302 1.437 -1.593 1.00 95.12 195 ILE A N 1
ATOM 1535 C CA . ILE A 1 195 ? -1.938 2.612 -2.396 1.00 95.12 195 ILE A CA 1
ATOM 1536 C C . ILE A 1 195 ? -2.018 2.245 -3.876 1.00 95.12 195 ILE A C 1
ATOM 1538 O O . ILE A 1 195 ? -1.601 1.157 -4.270 1.00 95.12 195 ILE A O 1
ATOM 1542 N N . PHE A 1 196 ? -2.533 3.152 -4.698 1.00 96.00 196 PHE A N 1
ATOM 1543 C CA . PHE A 1 196 ? -2.642 3.010 -6.145 1.00 96.00 196 PHE A CA 1
ATOM 1544 C C . PHE A 1 196 ? -1.735 4.017 -6.849 1.00 96.00 196 PHE A C 1
ATOM 1546 O O . PHE A 1 196 ? -1.722 5.200 -6.516 1.00 96.00 196 PHE A O 1
ATOM 1553 N N . TYR A 1 197 ? -0.997 3.543 -7.842 1.00 95.69 197 TYR A N 1
ATOM 1554 C CA . TYR A 1 197 ? -0.062 4.305 -8.655 1.00 95.69 197 TYR A CA 1
ATOM 1555 C C . TYR A 1 197 ? -0.564 4.291 -10.091 1.00 95.69 197 TYR A C 1
ATOM 1557 O O . TYR A 1 197 ? -0.834 3.223 -10.642 1.00 95.69 197 TYR A O 1
ATOM 1565 N N . PHE A 1 198 ? -0.676 5.472 -10.686 1.00 95.31 198 PHE A N 1
ATOM 1566 C CA . PHE A 1 198 ? -1.216 5.653 -12.024 1.00 95.31 198 PHE A CA 1
ATOM 1567 C C . PHE A 1 198 ? -0.096 6.072 -12.968 1.00 95.31 198 PHE A C 1
ATOM 1569 O O . PHE A 1 198 ? 0.580 7.079 -12.743 1.00 95.31 198 PHE A O 1
ATOM 1576 N N . PHE A 1 199 ? 0.095 5.296 -14.027 1.00 94.00 199 PHE A N 1
ATOM 1577 C CA . PHE A 1 199 ? 1.122 5.513 -15.033 1.00 94.00 199 PHE A CA 1
ATOM 1578 C C . PHE A 1 199 ? 0.474 5.837 -16.373 1.00 94.00 199 PHE A C 1
ATOM 1580 O O . PHE A 1 199 ? -0.408 5.121 -16.847 1.00 94.00 199 PHE A O 1
ATOM 1587 N N . ASP A 1 200 ? 0.936 6.920 -16.987 1.00 93.31 200 ASP A N 1
ATOM 1588 C CA . ASP A 1 200 ? 0.519 7.302 -18.328 1.00 93.31 200 ASP A CA 1
ATOM 1589 C C . ASP A 1 200 ? 1.455 6.672 -19.363 1.00 93.31 200 ASP A C 1
ATOM 1591 O O . ASP A 1 200 ? 2.532 7.198 -19.653 1.00 93.31 200 ASP A O 1
ATOM 1595 N N . GLU A 1 201 ? 1.039 5.535 -19.917 1.00 89.69 201 GLU A N 1
ATOM 1596 C CA . GLU A 1 201 ? 1.833 4.804 -20.906 1.00 89.69 201 GLU A CA 1
ATOM 1597 C C . GLU A 1 201 ? 2.000 5.574 -22.222 1.00 89.69 201 GLU A C 1
ATOM 1599 O O . GLU A 1 201 ? 2.944 5.298 -22.954 1.00 89.69 201 GLU A O 1
ATOM 1604 N N . SER A 1 202 ? 1.172 6.587 -22.516 1.00 88.94 202 SER A N 1
ATOM 1605 C CA . SER A 1 202 ? 1.373 7.391 -23.730 1.00 88.94 202 SER A CA 1
ATOM 1606 C C . SER A 1 202 ? 2.608 8.293 -23.653 1.00 88.94 202 SER A C 1
ATOM 1608 O O . SER A 1 202 ? 2.952 8.929 -24.645 1.00 88.94 202 SER A O 1
ATOM 1610 N N . LYS A 1 203 ? 3.238 8.410 -22.477 1.00 88.19 203 LYS A N 1
ATOM 1611 C CA . LYS A 1 203 ? 4.518 9.109 -22.300 1.00 88.19 203 LYS A CA 1
ATOM 1612 C C . LYS A 1 203 ? 5.718 8.219 -22.619 1.00 88.19 203 LYS A C 1
ATOM 1614 O O . LYS A 1 203 ? 6.842 8.712 -22.635 1.00 88.19 203 LYS A O 1
ATOM 1619 N N . ILE A 1 204 ? 5.494 6.923 -22.844 1.00 87.06 204 ILE A N 1
ATOM 1620 C CA . ILE A 1 204 ? 6.541 5.993 -23.251 1.00 87.06 204 ILE A CA 1
ATOM 1621 C C . ILE A 1 204 ? 6.847 6.253 -24.725 1.00 87.06 204 ILE A C 1
ATOM 1623 O O . ILE A 1 204 ? 6.047 5.942 -25.604 1.00 87.06 204 ILE A O 1
ATOM 1627 N N . VAL A 1 205 ? 8.024 6.817 -24.979 1.00 83.56 205 VAL A N 1
ATOM 1628 C CA . VAL A 1 205 ? 8.635 6.877 -26.309 1.00 83.56 205 VAL A CA 1
ATOM 1629 C C . VAL A 1 205 ? 9.726 5.807 -26.409 1.00 83.56 205 VAL A C 1
ATOM 1631 O O . VAL A 1 205 ? 10.093 5.189 -25.409 1.00 83.56 205 VAL A O 1
ATOM 1634 N N . GLU A 1 206 ? 10.250 5.560 -27.610 1.00 76.75 206 GLU A N 1
ATOM 1635 C CA . GLU A 1 206 ? 11.184 4.452 -27.889 1.00 76.75 206 GLU A CA 1
ATOM 1636 C C . GLU A 1 206 ? 12.366 4.380 -26.900 1.00 76.75 206 GLU A C 1
ATOM 1638 O O . GLU A 1 206 ? 12.687 3.312 -26.367 1.00 76.75 206 GLU A O 1
ATOM 1643 N N . ASN A 1 207 ? 12.927 5.546 -26.575 1.00 83.44 207 ASN A N 1
ATOM 1644 C CA . ASN A 1 207 ? 14.127 5.709 -25.757 1.00 83.44 207 ASN A CA 1
ATOM 1645 C C . ASN A 1 207 ? 13.831 5.871 -24.252 1.00 83.44 207 ASN A C 1
ATOM 1647 O O . ASN A 1 207 ? 14.737 6.151 -23.469 1.00 83.44 207 ASN A O 1
ATOM 1651 N N . THR A 1 208 ? 12.572 5.752 -23.818 1.00 90.75 208 THR A N 1
ATOM 1652 C CA . THR A 1 208 ? 12.214 5.862 -22.397 1.00 90.75 208 THR A CA 1
ATOM 1653 C C . THR A 1 208 ? 12.667 4.611 -21.644 1.00 90.75 208 THR A C 1
ATOM 1655 O O . THR A 1 208 ? 12.221 3.510 -21.953 1.00 90.75 208 THR A O 1
ATOM 1658 N N . GLU A 1 209 ? 13.513 4.772 -20.624 1.00 93.38 209 GLU A N 1
ATOM 1659 C CA . GLU A 1 209 ? 14.042 3.653 -19.816 1.00 93.38 209 GLU A CA 1
ATOM 1660 C C . GLU A 1 209 ? 13.422 3.551 -18.416 1.00 93.38 209 GLU A C 1
ATOM 1662 O O . GLU A 1 209 ? 13.528 2.523 -17.749 1.00 93.38 209 GLU A O 1
ATOM 1667 N N . PHE A 1 210 ? 12.731 4.599 -17.971 1.00 93.06 210 PHE A N 1
ATOM 1668 C CA . PHE A 1 210 ? 11.934 4.587 -16.750 1.00 93.06 210 PHE A CA 1
ATOM 1669 C C . PHE A 1 210 ? 10.704 5.486 -16.906 1.00 93.06 210 PHE A C 1
ATOM 1671 O O . PHE A 1 210 ? 10.706 6.438 -17.685 1.00 93.06 210 PHE A O 1
ATOM 1678 N N . LEU A 1 211 ? 9.661 5.211 -16.131 1.00 93.38 211 LEU A N 1
ATOM 1679 C CA . LEU A 1 211 ? 8.442 6.003 -16.073 1.00 93.38 211 LEU A CA 1
ATOM 1680 C C . LEU A 1 211 ? 8.034 6.178 -14.610 1.00 93.38 211 LEU A C 1
ATOM 1682 O O . LEU A 1 211 ? 7.910 5.211 -13.859 1.00 93.38 211 LEU A O 1
ATOM 1686 N N . THR A 1 212 ? 7.825 7.420 -14.189 1.00 93.94 212 THR A N 1
ATOM 1687 C CA . THR A 1 212 ? 7.291 7.729 -12.858 1.00 93.94 212 THR A CA 1
ATOM 1688 C C . THR A 1 212 ? 5.772 7.857 -12.933 1.00 93.94 212 THR A C 1
ATOM 1690 O O . THR A 1 212 ? 5.253 8.265 -13.977 1.00 93.94 212 THR A O 1
ATOM 1693 N N . PRO A 1 213 ? 5.037 7.551 -11.853 1.00 94.50 213 PRO A N 1
ATOM 1694 C CA . PRO A 1 213 ? 3.592 7.719 -11.862 1.00 94.50 213 PRO A CA 1
ATOM 1695 C C . PRO A 1 213 ? 3.230 9.199 -12.034 1.00 94.50 213 PRO A C 1
ATOM 1697 O O . PRO A 1 213 ? 3.923 10.081 -11.521 1.00 94.50 213 PRO A O 1
ATOM 1700 N N . CYS A 1 214 ? 2.142 9.466 -12.754 1.00 93.69 214 CYS A N 1
ATOM 1701 C CA . CYS A 1 214 ? 1.559 10.804 -12.876 1.00 93.69 214 CYS A CA 1
ATOM 1702 C C . CYS A 1 214 ? 0.629 11.139 -11.701 1.00 93.69 214 CYS A C 1
ATOM 1704 O O . CYS A 1 214 ? 0.344 12.307 -11.461 1.00 93.69 214 CYS A O 1
ATOM 1706 N N . GLY A 1 215 ? 0.186 10.125 -10.953 1.00 94.62 215 GLY A N 1
ATOM 1707 C CA . GLY A 1 215 ? -0.623 10.287 -9.754 1.00 94.62 215 GLY A CA 1
ATOM 1708 C C . GLY A 1 215 ? -0.472 9.096 -8.816 1.00 94.62 215 GLY A C 1
ATOM 1709 O O . GLY A 1 215 ? -0.263 7.963 -9.257 1.00 94.62 215 GLY A O 1
ATOM 1710 N N . VAL A 1 216 ? -0.570 9.357 -7.515 1.00 96.00 216 VAL A N 1
ATOM 1711 C CA . VAL A 1 216 ? -0.523 8.333 -6.466 1.00 96.00 216 VAL A CA 1
ATOM 1712 C C . VAL A 1 216 ? -1.667 8.596 -5.499 1.00 96.00 216 VAL A C 1
ATOM 1714 O O . VAL A 1 216 ? -1.810 9.717 -5.021 1.00 96.00 216 VAL A O 1
ATOM 1717 N N . ALA A 1 217 ? -2.474 7.580 -5.209 1.00 95.25 217 ALA A N 1
ATOM 1718 C CA . ALA A 1 217 ? -3.634 7.694 -4.336 1.00 95.25 217 ALA A CA 1
ATOM 1719 C C . ALA A 1 217 ? -3.598 6.670 -3.200 1.00 95.25 217 ALA A C 1
ATOM 1721 O O . ALA A 1 217 ? -3.440 5.473 -3.421 1.00 95.25 217 ALA A O 1
ATOM 1722 N N . ASP A 1 218 ? -3.803 7.162 -1.989 1.00 94.81 218 ASP A N 1
ATOM 1723 C CA . ASP A 1 218 ? -4.107 6.403 -0.782 1.00 94.81 218 ASP A CA 1
ATOM 1724 C C . ASP A 1 218 ? -5.614 6.499 -0.511 1.00 94.81 218 ASP A C 1
ATOM 1726 O O . ASP A 1 218 ? -6.253 7.497 -0.866 1.00 94.81 218 ASP A O 1
ATOM 1730 N N . VAL A 1 219 ? -6.196 5.468 0.097 1.00 93.31 219 VAL A N 1
ATOM 1731 C CA . VAL A 1 219 ? -7.652 5.340 0.232 1.00 93.31 219 VAL A CA 1
ATOM 1732 C C . VAL A 1 219 ? -8.067 5.340 1.691 1.00 93.31 219 VAL A C 1
ATOM 1734 O O . VAL A 1 219 ? -7.513 4.616 2.515 1.00 93.31 219 VAL A O 1
ATOM 1737 N N . TYR A 1 220 ? -9.109 6.108 2.001 1.00 93.12 220 TYR A N 1
ATOM 1738 C CA . TYR A 1 220 ? -9.822 6.005 3.269 1.00 93.12 220 TYR A CA 1
ATOM 1739 C C . TYR A 1 220 ? -11.294 5.670 3.049 1.00 93.12 220 TYR A C 1
ATOM 1741 O O . TYR A 1 220 ? -11.875 5.961 2.000 1.00 93.12 220 TYR A O 1
ATOM 1749 N N . HIS A 1 221 ? -11.903 5.095 4.082 1.00 92.94 221 HIS A N 1
ATOM 1750 C CA . HIS A 1 221 ? -13.325 4.781 4.117 1.00 92.94 221 HIS A CA 1
ATOM 1751 C C . HIS A 1 221 ? -13.963 5.254 5.426 1.00 92.94 221 HIS A C 1
ATOM 1753 O O . HIS A 1 221 ? -13.302 5.849 6.288 1.00 92.94 221 HIS A O 1
ATOM 1759 N N . ASN A 1 222 ? -15.267 5.027 5.553 1.00 91.88 222 ASN A N 1
ATOM 1760 C CA . ASN A 1 222 ? -16.003 5.237 6.790 1.00 91.88 222 ASN A CA 1
ATOM 1761 C C . ASN A 1 222 ? -15.434 4.383 7.921 1.00 91.88 222 ASN A C 1
ATOM 1763 O O . ASN A 1 222 ? -14.996 3.259 7.712 1.00 91.88 222 ASN A O 1
ATOM 1767 N N . ARG A 1 223 ? -15.485 4.921 9.143 1.00 91.81 223 ARG A N 1
ATOM 1768 C CA . ARG A 1 223 ? -14.993 4.228 10.339 1.00 91.81 223 ARG A CA 1
ATOM 1769 C C . ARG A 1 223 ? -15.694 2.870 10.497 1.00 91.81 223 ARG A C 1
ATOM 1771 O O . ARG A 1 223 ? -16.922 2.852 10.422 1.00 91.81 223 ARG A O 1
ATOM 1778 N N . PRO A 1 224 ? -14.955 1.788 10.794 1.00 94.88 224 PRO A N 1
ATOM 1779 C CA . PRO A 1 224 ? -15.577 0.501 11.044 1.00 94.88 224 PRO A CA 1
ATOM 1780 C C . PRO A 1 224 ? -16.236 0.471 12.424 1.00 94.88 224 PRO A C 1
ATOM 1782 O O . PRO A 1 224 ? -15.904 1.266 13.305 1.00 94.88 224 PRO A O 1
ATOM 1785 N N . THR A 1 225 ? -17.105 -0.505 12.632 1.00 92.88 225 THR A N 1
ATOM 1786 C CA . THR A 1 225 ? -17.542 -0.981 13.946 1.00 92.88 225 THR A CA 1
ATOM 1787 C C . THR A 1 225 ? -16.748 -2.223 14.335 1.00 92.88 225 THR A C 1
ATOM 1789 O O . THR A 1 225 ? -16.411 -3.036 13.474 1.00 92.88 225 THR A O 1
ATOM 1792 N N . ILE A 1 226 ? -16.461 -2.395 15.625 1.00 93.75 226 ILE A N 1
ATOM 1793 C CA . ILE A 1 226 ? -15.814 -3.609 16.137 1.00 93.75 226 ILE A CA 1
ATOM 1794 C C . ILE A 1 226 ? -16.919 -4.596 16.522 1.00 93.75 226 ILE A C 1
ATOM 1796 O O . ILE A 1 226 ? -17.729 -4.305 17.399 1.00 93.75 226 ILE A O 1
ATOM 1800 N N . SER A 1 227 ? -16.950 -5.761 15.880 1.00 92.38 227 SER A N 1
ATOM 1801 C CA . SER A 1 227 ? -17.889 -6.840 16.200 1.00 92.38 227 SER A CA 1
ATOM 1802 C C . SER A 1 227 ? -17.151 -8.106 16.631 1.00 92.38 227 SER A C 1
ATOM 1804 O O . SER A 1 227 ? -16.040 -8.384 16.174 1.00 92.38 227 SER A O 1
ATOM 1806 N N . ILE A 1 228 ? -17.762 -8.880 17.533 1.00 93.12 228 ILE A N 1
ATOM 1807 C CA . ILE A 1 228 ? -17.254 -10.185 17.968 1.00 93.12 228 ILE A CA 1
ATOM 1808 C C . ILE A 1 228 ? -18.043 -11.268 17.232 1.00 93.12 228 ILE A C 1
ATOM 1810 O O . ILE A 1 228 ? -19.270 -11.328 17.304 1.00 93.12 22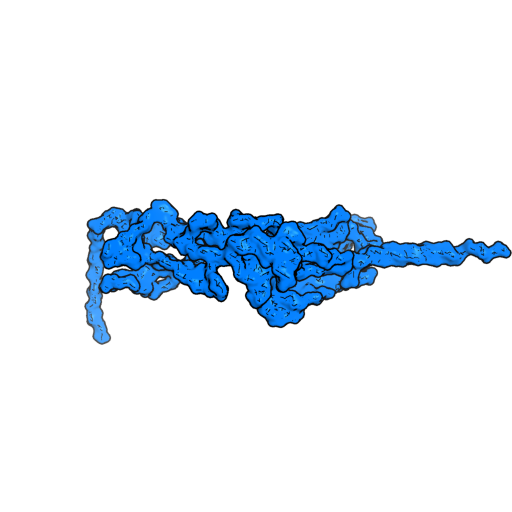8 ILE A O 1
ATOM 1814 N N . VAL A 1 229 ? -17.344 -12.123 16.489 1.00 91.31 229 VAL A N 1
ATOM 1815 C CA . VAL A 1 229 ? -17.975 -13.098 15.592 1.00 91.31 229 VAL A CA 1
ATOM 1816 C C . VAL A 1 229 ? -18.769 -14.121 16.398 1.00 91.31 229 VAL A C 1
ATOM 1818 O O . VAL A 1 229 ? -18.204 -14.815 17.233 1.00 91.31 229 VAL A O 1
ATOM 1821 N N . GLY A 1 230 ? -20.068 -14.241 16.111 1.00 88.75 230 GLY A N 1
ATOM 1822 C CA . GLY A 1 230 ? -20.962 -15.184 16.793 1.00 88.75 230 GLY A CA 1
ATOM 1823 C C . GLY A 1 230 ? -21.525 -14.676 18.121 1.00 88.75 230 GLY A C 1
ATOM 1824 O O . GLY A 1 230 ? -22.270 -15.403 18.771 1.00 88.75 230 GLY A O 1
ATOM 1825 N N .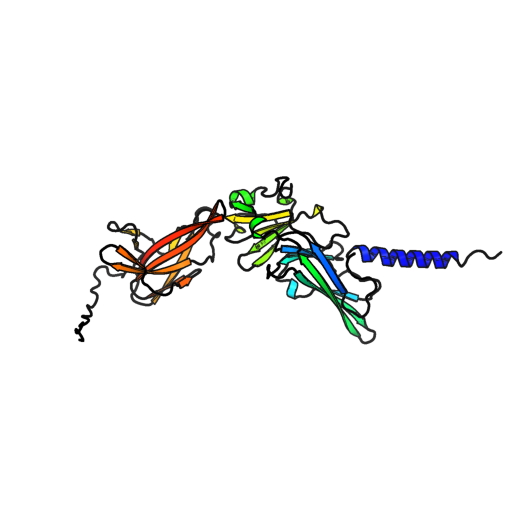 HIS A 1 231 ? -21.220 -13.435 18.511 1.00 87.88 231 HIS A N 1
ATOM 1826 C CA . HIS A 1 231 ? -21.668 -12.870 19.776 1.00 87.88 231 HIS A CA 1
ATOM 1827 C C . HIS A 1 231 ? -22.378 -11.529 19.581 1.00 87.88 231 HIS A C 1
ATOM 1829 O O . HIS A 1 231 ? -21.841 -10.598 18.982 1.00 87.88 231 HIS A O 1
ATOM 1835 N N . LYS A 1 232 ? -23.586 -11.408 20.140 1.00 86.31 232 LYS A N 1
ATOM 1836 C CA . LYS A 1 232 ? -24.305 -10.132 20.180 1.00 86.31 232 LYS A CA 1
ATOM 1837 C C . LYS A 1 232 ? -23.783 -9.296 21.346 1.00 86.31 232 LYS A C 1
ATOM 1839 O O . LYS A 1 232 ? -23.845 -9.738 22.491 1.00 86.31 232 LYS A O 1
ATOM 1844 N N . LEU A 1 233 ? -23.313 -8.089 21.046 1.00 86.19 233 LEU A N 1
ATOM 1845 C CA . LEU A 1 233 ? -22.961 -7.097 22.058 1.00 86.19 233 LEU A CA 1
ATOM 1846 C C . LEU A 1 233 ? -24.224 -6.345 22.482 1.00 86.19 233 LEU A C 1
ATOM 1848 O O . LEU A 1 233 ? -24.958 -5.843 21.631 1.00 86.19 233 LEU A O 1
ATOM 1852 N N . THR A 1 234 ? -24.485 -6.301 23.785 1.00 84.31 234 THR A N 1
ATOM 1853 C CA . THR A 1 234 ? -25.652 -5.618 24.362 1.00 84.31 234 THR A CA 1
ATOM 1854 C C . THR A 1 234 ? -25.181 -4.561 25.348 1.00 84.31 234 THR A C 1
ATOM 1856 O O . THR A 1 234 ? -24.303 -4.837 26.163 1.00 84.31 234 THR A O 1
ATOM 1859 N N . GLU A 1 235 ? -25.747 -3.364 25.264 1.00 82.31 235 GLU A N 1
ATOM 1860 C CA . GLU A 1 235 ? -25.503 -2.288 26.228 1.00 82.31 235 GLU A CA 1
ATOM 1861 C C . GLU A 1 235 ? -26.126 -2.638 27.584 1.00 82.31 235 GLU A C 1
ATOM 1863 O O . GLU A 1 235 ? -27.164 -3.306 27.654 1.00 82.31 235 GLU A O 1
ATOM 1868 N N . ILE A 1 236 ? -25.480 -2.219 28.670 1.00 73.94 236 ILE A N 1
ATOM 1869 C CA . ILE A 1 236 ? -25.994 -2.413 30.026 1.00 73.94 236 ILE A CA 1
ATOM 1870 C C . ILE A 1 236 ? -26.757 -1.150 30.423 1.00 73.94 236 ILE A C 1
ATOM 1872 O O . ILE A 1 236 ? -26.250 -0.046 30.268 1.00 73.94 236 ILE A O 1
ATOM 1876 N N . ALA A 1 237 ? -27.956 -1.301 30.987 1.00 65.69 237 ALA A N 1
ATOM 1877 C CA . ALA A 1 237 ? -28.791 -0.164 31.388 1.00 65.69 237 ALA A CA 1
ATOM 1878 C C . ALA A 1 237 ? -28.126 0.762 32.431 1.00 65.69 237 ALA A C 1
ATOM 1880 O O . ALA A 1 237 ? -28.426 1.949 32.478 1.00 65.69 237 ALA A O 1
ATOM 1881 N N . GLU A 1 238 ? -27.234 0.219 33.263 1.00 68.00 238 GLU A N 1
ATOM 1882 C CA . GLU A 1 238 ? -26.534 0.946 34.332 1.00 68.00 238 GLU A CA 1
ATOM 1883 C C . GLU A 1 238 ? -25.224 1.605 33.863 1.00 68.00 238 GLU A C 1
ATOM 1885 O O . GLU A 1 238 ? -24.689 2.466 34.561 1.00 68.00 238 GLU A O 1
ATOM 1890 N N . ASN A 1 239 ? -24.688 1.199 32.704 1.00 66.19 239 ASN A N 1
ATOM 1891 C CA . ASN A 1 239 ? -23.461 1.745 32.128 1.00 66.19 239 ASN A CA 1
ATOM 1892 C C . ASN A 1 239 ? -23.415 1.453 30.615 1.00 66.19 239 ASN A C 1
ATOM 1894 O O . ASN A 1 239 ? -23.174 0.318 30.198 1.00 66.19 239 ASN A O 1
ATOM 1898 N N . ASP A 1 240 ? -23.622 2.487 29.805 1.00 70.50 240 ASP A N 1
ATOM 1899 C CA . ASP A 1 240 ? -23.587 2.438 28.340 1.00 70.50 240 ASP A CA 1
ATOM 1900 C C . ASP A 1 240 ? -22.158 2.374 27.768 1.00 70.50 240 ASP A C 1
ATOM 1902 O O . ASP A 1 240 ? -21.968 2.026 26.601 1.00 70.50 240 ASP A O 1
ATOM 1906 N N . GLU A 1 241 ? -21.134 2.636 28.586 1.00 79.56 241 GLU A N 1
ATOM 1907 C CA . GLU A 1 241 ? -19.729 2.519 28.190 1.00 79.56 241 GLU A CA 1
ATOM 1908 C C . GLU A 1 241 ? -19.276 1.058 28.061 1.00 79.56 241 GLU A C 1
ATOM 1910 O O . GLU A 1 241 ? -18.337 0.787 27.311 1.00 79.56 241 GLU A O 1
ATOM 1915 N N . ILE A 1 242 ? -19.916 0.115 28.768 1.00 83.56 242 ILE A N 1
ATOM 1916 C CA . ILE A 1 242 ? -19.569 -1.314 28.749 1.00 83.56 242 ILE A CA 1
ATOM 1917 C C . ILE A 1 242 ? -20.642 -2.109 28.011 1.00 83.56 242 ILE A C 1
ATOM 1919 O O . ILE A 1 242 ? -21.811 -2.131 28.393 1.00 83.56 242 ILE A O 1
ATOM 1923 N N . LYS A 1 243 ? -20.220 -2.878 27.009 1.00 86.38 243 LYS A N 1
ATOM 1924 C CA . LYS A 1 243 ? -21.073 -3.866 26.347 1.00 86.38 243 LYS A CA 1
ATOM 1925 C C . LYS A 1 243 ? -20.829 -5.258 26.905 1.00 86.38 243 LYS A C 1
ATOM 1927 O O . LYS A 1 243 ? -19.704 -5.638 27.222 1.00 86.38 243 LYS A O 1
ATOM 1932 N N . VAL A 1 244 ? -21.883 -6.058 26.978 1.00 82.62 244 VAL A N 1
ATOM 1933 C CA . VAL A 1 244 ? -21.814 -7.457 27.409 1.00 82.62 244 VAL A CA 1
ATOM 1934 C C . VAL A 1 244 ? -21.946 -8.355 26.195 1.00 82.62 244 VAL A C 1
ATOM 1936 O O . VAL A 1 244 ? -22.827 -8.163 25.354 1.00 82.62 244 VAL A O 1
ATOM 1939 N N . THR A 1 245 ? -21.054 -9.335 26.108 1.00 80.94 245 THR A N 1
ATOM 1940 C CA . THR A 1 245 ? -21.129 -10.412 25.120 1.00 80.94 245 THR A CA 1
ATOM 1941 C C . THR A 1 245 ? -21.895 -11.612 25.679 1.00 80.94 245 THR A C 1
ATOM 1943 O O . THR A 1 245 ? -22.105 -11.723 26.889 1.00 80.94 245 THR A O 1
ATOM 1946 N N . SER A 1 246 ? -22.317 -12.535 24.810 1.00 70.31 246 SER A N 1
ATOM 1947 C CA . SER A 1 246 ? -22.884 -13.810 25.257 1.00 70.31 246 SER A CA 1
ATOM 1948 C C . SER A 1 246 ? -21.921 -14.522 26.215 1.00 70.31 246 SER A C 1
ATOM 1950 O O . SER A 1 246 ? -20.704 -14.379 26.074 1.00 70.31 246 SER A O 1
ATOM 1952 N N . PRO A 1 247 ? -22.445 -15.278 27.187 1.00 66.81 247 PRO A N 1
ATOM 1953 C CA . PRO A 1 247 ? -21.648 -15.660 28.334 1.00 66.81 247 PRO A CA 1
ATOM 1954 C C . PRO A 1 247 ? -20.481 -16.598 28.016 1.00 66.81 247 PRO A C 1
ATOM 1956 O O . PRO A 1 247 ? -20.540 -17.399 27.084 1.00 66.81 247 PRO A O 1
ATOM 1959 N N . VAL A 1 248 ? -19.434 -16.519 28.833 1.00 68.19 248 VAL A N 1
ATOM 1960 C CA . VAL A 1 248 ? -18.145 -17.183 28.623 1.00 68.19 248 VAL A CA 1
ATOM 1961 C C . VAL A 1 248 ? -17.992 -18.366 29.575 1.00 68.19 248 VAL A C 1
ATOM 1963 O O . VAL A 1 248 ? -18.268 -18.255 30.772 1.00 68.19 248 VAL A O 1
ATOM 1966 N N . VAL A 1 249 ? -17.537 -19.510 29.056 1.00 68.81 249 VAL A N 1
ATOM 1967 C CA . VAL A 1 249 ? -17.164 -20.674 29.878 1.00 68.81 249 VAL A CA 1
ATOM 1968 C C . VAL A 1 249 ? -15.887 -20.347 30.650 1.00 68.81 249 VAL A C 1
ATOM 1970 O O . VAL A 1 249 ? -14.955 -19.778 30.085 1.00 68.81 249 VAL A O 1
ATOM 1973 N N . ALA A 1 250 ? -15.816 -20.708 31.931 1.00 69.94 250 ALA A N 1
ATOM 1974 C CA . ALA A 1 250 ? -14.612 -20.496 32.729 1.00 69.94 250 ALA A CA 1
ATOM 1975 C C . ALA A 1 250 ? -13.384 -21.146 32.061 1.00 69.94 250 ALA A C 1
ATOM 1977 O O . ALA A 1 250 ? -13.419 -22.318 31.690 1.00 69.94 250 ALA A O 1
ATOM 1978 N N . GLY A 1 251 ? -12.296 -20.386 31.911 1.00 78.31 251 GLY A N 1
ATOM 1979 C CA . GLY A 1 251 ? -11.058 -20.864 31.295 1.00 78.31 251 GLY A CA 1
ATOM 1980 C C . GLY A 1 251 ? -10.520 -19.923 30.222 1.00 78.31 251 GLY A C 1
ATOM 1981 O O . GLY A 1 251 ? -10.789 -18.722 30.233 1.00 78.31 251 GLY A O 1
ATOM 1982 N N . LYS A 1 252 ? -9.710 -20.469 29.314 1.00 87.06 252 LYS A N 1
ATOM 1983 C CA . LYS A 1 252 ? -9.050 -19.715 28.245 1.00 87.06 252 LYS A CA 1
ATOM 1984 C C . LYS A 1 252 ? -9.795 -19.918 26.929 1.00 87.06 252 LYS A C 1
ATOM 1986 O O . LYS A 1 252 ? -9.721 -20.993 26.342 1.00 87.06 252 LYS A O 1
ATOM 1991 N N . ASN A 1 253 ? -10.476 -18.879 26.459 1.00 89.00 253 ASN A N 1
ATOM 1992 C CA . ASN A 1 253 ? -11.340 -18.938 25.282 1.00 89.00 253 ASN A CA 1
ATOM 1993 C C . ASN A 1 253 ? -10.784 -18.077 24.150 1.00 89.00 253 ASN A C 1
ATOM 1995 O O . ASN A 1 253 ? -10.272 -16.983 24.385 1.00 89.00 253 ASN A O 1
ATOM 1999 N N . LYS A 1 254 ? -10.887 -18.565 22.913 1.00 92.69 254 LYS A N 1
ATOM 2000 C CA . LYS A 1 254 ? -10.466 -17.826 21.719 1.00 92.69 254 LYS A CA 1
ATOM 2001 C C . LYS A 1 254 ? -11.668 -17.128 21.094 1.00 92.69 254 LYS A C 1
ATOM 2003 O O . LYS A 1 254 ? -12.642 -17.787 20.749 1.00 92.69 254 LYS A O 1
ATOM 2008 N N . TYR A 1 255 ? -11.556 -15.820 20.901 1.00 92.56 255 TYR A N 1
ATOM 2009 C CA . TYR A 1 255 ? -12.567 -14.993 20.250 1.00 92.56 255 TYR A CA 1
ATOM 2010 C C . TYR A 1 255 ? -12.048 -14.468 18.925 1.00 92.56 255 TYR A C 1
ATOM 2012 O O . TYR A 1 255 ? -10.874 -14.117 18.813 1.00 92.56 255 TYR A O 1
ATOM 2020 N N . PHE A 1 256 ? -12.936 -14.387 17.941 1.00 94.75 256 PHE A N 1
ATOM 2021 C CA . PHE A 1 256 ? -12.672 -13.745 16.660 1.00 94.75 256 PHE A CA 1
ATOM 2022 C C . PHE A 1 256 ? -13.404 -12.412 16.607 1.00 94.75 256 PHE A C 1
ATOM 2024 O O . PHE A 1 256 ? -14.529 -12.299 17.098 1.00 94.75 256 PHE A O 1
ATOM 2031 N N . PHE A 1 257 ? -12.785 -11.416 15.989 1.00 94.00 257 PHE A N 1
ATOM 2032 C CA . PHE A 1 257 ? -13.403 -10.113 15.784 1.00 94.00 257 PHE A CA 1
ATOM 2033 C C . PHE A 1 257 ? -13.353 -9.715 14.315 1.00 94.00 257 PHE A C 1
ATOM 2035 O O . PHE A 1 257 ? -12.555 -10.236 13.532 1.00 94.00 257 PHE A O 1
ATOM 2042 N N . LYS A 1 258 ? -14.209 -8.765 13.949 1.00 94.00 258 LYS A N 1
ATOM 2043 C CA . LYS A 1 258 ? -14.176 -8.102 12.651 1.00 94.00 258 LYS A CA 1
ATOM 2044 C C . LYS A 1 258 ? -14.257 -6.594 12.832 1.00 94.00 258 LYS A C 1
ATOM 2046 O O . LYS A 1 258 ? -14.901 -6.090 13.750 1.00 94.00 258 LYS A O 1
ATOM 2051 N N . LEU A 1 259 ? -13.580 -5.890 11.934 1.00 94.44 259 LEU A N 1
ATOM 2052 C CA . LEU A 1 259 ? -13.772 -4.465 11.705 1.00 94.44 259 LEU A CA 1
ATOM 2053 C C . LEU A 1 259 ? -14.736 -4.339 10.531 1.00 94.44 259 LEU A C 1
ATOM 2055 O O . LEU A 1 259 ? -14.336 -4.489 9.378 1.00 94.44 259 LEU A O 1
ATOM 2059 N N . GLU A 1 260 ? -16.013 -4.154 10.839 1.00 87.38 260 GLU A N 1
ATOM 2060 C CA . GLU A 1 260 ? -17.082 -4.189 9.846 1.00 87.38 260 GLU A CA 1
ATOM 2061 C C . GLU A 1 260 ? -17.496 -2.784 9.434 1.00 87.38 260 GLU A C 1
ATOM 2063 O O . GLU A 1 260 ? -17.564 -1.864 10.243 1.00 87.38 260 GLU A O 1
ATOM 2068 N N . GLU A 1 261 ? -17.791 -2.634 8.153 1.00 87.62 261 GLU A N 1
ATOM 2069 C CA . GLU A 1 261 ? -18.400 -1.446 7.578 1.00 87.62 261 GLU A CA 1
ATOM 2070 C C . GLU A 1 261 ? -19.485 -1.927 6.603 1.00 87.62 261 GLU A C 1
ATOM 2072 O O . GLU A 1 261 ? -19.336 -2.995 5.995 1.00 87.62 261 GLU A O 1
ATOM 2077 N N . GLN A 1 262 ? -20.615 -1.214 6.539 1.00 77.94 262 GLN A N 1
ATOM 2078 C CA . GLN A 1 262 ? -21.828 -1.691 5.864 1.00 77.94 262 GLN A CA 1
ATOM 2079 C C . GLN A 1 262 ? -21.630 -1.898 4.360 1.00 77.94 262 GLN A C 1
ATOM 2081 O O . GLN A 1 262 ? -22.072 -2.916 3.821 1.00 77.94 262 GLN A O 1
ATOM 2086 N N . ASP A 1 263 ? -20.929 -0.975 3.708 1.00 82.06 263 ASP A N 1
ATOM 2087 C CA . ASP A 1 263 ? -20.781 -0.935 2.258 1.00 82.06 263 ASP A CA 1
ATOM 2088 C C . ASP A 1 263 ? -19.594 -1.786 1.793 1.00 82.06 263 ASP A C 1
ATOM 2090 O O . ASP A 1 263 ? -19.640 -2.398 0.725 1.00 82.06 263 ASP A O 1
ATOM 2094 N N . LEU A 1 264 ? -18.526 -1.857 2.599 1.00 87.31 264 LEU A N 1
ATOM 2095 C CA . LEU A 1 264 ? -17.270 -2.520 2.236 1.00 87.31 264 LEU A CA 1
ATOM 2096 C C . LEU A 1 264 ? -16.753 -3.452 3.332 1.00 87.31 264 LEU A C 1
ATOM 2098 O O . LEU A 1 264 ? -15.739 -3.193 3.985 1.00 87.31 264 LEU A O 1
ATOM 2102 N N . LYS A 1 265 ? -17.410 -4.608 3.460 1.00 82.75 265 LYS A N 1
ATOM 2103 C CA . LYS A 1 265 ? -17.139 -5.621 4.497 1.00 82.75 265 LYS A CA 1
ATOM 2104 C C . LYS A 1 265 ? -15.670 -6.040 4.631 1.00 82.75 265 LYS A C 1
ATOM 2106 O O . LYS A 1 265 ? -15.231 -6.351 5.732 1.00 82.75 265 LYS A O 1
ATOM 2111 N N . ASN A 1 266 ? -14.910 -6.044 3.534 1.00 87.94 266 ASN A N 1
ATOM 2112 C CA . ASN A 1 266 ? -13.519 -6.513 3.522 1.00 87.94 266 ASN A CA 1
ATOM 2113 C C . ASN A 1 266 ? -12.481 -5.380 3.539 1.00 87.94 266 ASN A C 1
ATOM 2115 O O . ASN A 1 266 ? -11.284 -5.661 3.533 1.00 87.94 266 ASN A O 1
ATOM 2119 N N . PHE A 1 267 ? -12.896 -4.109 3.587 1.00 92.88 267 PHE A N 1
ATOM 2120 C CA . PHE A 1 267 ? -11.958 -2.985 3.503 1.00 92.88 267 PHE A CA 1
ATOM 2121 C C . PHE A 1 267 ? -10.927 -3.006 4.641 1.00 92.88 267 PHE A C 1
ATOM 2123 O O . PHE A 1 267 ? -9.740 -2.789 4.413 1.00 92.88 267 PHE A O 1
ATOM 2130 N N . TYR A 1 268 ? -11.355 -3.321 5.863 1.00 93.75 268 TYR A N 1
ATOM 2131 C CA . TYR A 1 268 ? -10.493 -3.375 7.049 1.00 93.75 268 TYR A CA 1
ATOM 2132 C C . TYR A 1 268 ? -9.944 -4.780 7.350 1.00 93.75 268 TYR A C 1
ATOM 2134 O O . TYR A 1 268 ? -9.399 -5.019 8.428 1.00 93.75 268 TYR A O 1
ATOM 2142 N N . GLN A 1 269 ? -10.084 -5.735 6.427 1.00 91.06 269 GLN A N 1
ATOM 2143 C CA . GLN A 1 269 ? -9.712 -7.126 6.673 1.00 91.06 269 GLN A CA 1
ATOM 2144 C C . GLN A 1 269 ? -8.223 -7.266 7.021 1.00 91.06 269 GLN A C 1
ATOM 2146 O O . GLN A 1 269 ? -7.355 -6.843 6.263 1.00 91.06 269 GLN A O 1
ATOM 2151 N N . GLY A 1 270 ? -7.922 -7.908 8.155 1.00 90.25 270 GLY A N 1
ATOM 2152 C CA . GLY A 1 270 ? -6.568 -8.167 8.666 1.00 90.25 270 GLY A CA 1
ATOM 2153 C C . GLY A 1 270 ? -5.849 -6.951 9.263 1.00 90.25 270 GLY A C 1
ATOM 2154 O O . GLY A 1 270 ? -4.659 -7.033 9.568 1.00 90.25 270 GLY A O 1
ATOM 2155 N N . GLU A 1 271 ? -6.537 -5.816 9.405 1.00 94.00 271 GLU A N 1
ATOM 2156 C CA . GLU A 1 271 ? -6.035 -4.704 10.206 1.00 94.00 271 GLU A CA 1
ATOM 2157 C C . GLU A 1 271 ? -5.894 -5.118 11.674 1.00 94.00 271 GLU A C 1
ATOM 2159 O O . GLU A 1 271 ? -6.670 -5.915 12.201 1.00 94.00 271 GLU A O 1
ATOM 2164 N N . LYS A 1 272 ? -4.884 -4.560 12.343 1.00 94.88 272 LYS A N 1
ATOM 2165 C CA . LYS A 1 272 ? -4.633 -4.831 13.756 1.00 94.88 272 LYS A CA 1
ATOM 2166 C C . LYS A 1 272 ? -5.430 -3.894 14.653 1.00 94.88 272 LYS A C 1
ATOM 2168 O O . LYS A 1 272 ? -5.464 -2.686 14.416 1.00 94.88 272 LYS A O 1
ATOM 2173 N N . VAL A 1 273 ? -5.976 -4.448 15.725 1.00 96.62 273 VAL A N 1
ATOM 2174 C CA . VAL A 1 273 ? -6.553 -3.718 16.853 1.00 96.62 273 VAL A CA 1
ATOM 2175 C C . VAL A 1 273 ? -5.613 -3.779 18.049 1.00 96.62 273 VAL A C 1
ATOM 2177 O O . VAL A 1 273 ? -4.815 -4.711 18.186 1.00 96.62 273 VAL A O 1
ATOM 2180 N N . LEU A 1 274 ? -5.724 -2.780 18.915 1.00 97.19 274 LEU A N 1
ATOM 2181 C CA . LEU A 1 274 ? -5.069 -2.742 20.213 1.00 97.19 274 LEU A CA 1
ATOM 2182 C C . LEU A 1 274 ? -6.068 -3.187 21.280 1.00 97.19 274 LEU A C 1
ATOM 2184 O O . LEU A 1 274 ? -7.172 -2.650 21.345 1.00 97.19 274 LEU A O 1
ATOM 2188 N N . ILE A 1 275 ? -5.671 -4.144 22.111 1.00 96.19 275 ILE A N 1
ATOM 2189 C CA . ILE A 1 275 ? -6.491 -4.718 23.175 1.00 96.19 275 ILE A CA 1
ATOM 2190 C C . ILE A 1 275 ? -5.848 -4.397 24.518 1.00 96.19 275 ILE A C 1
ATOM 2192 O O . ILE A 1 275 ? -4.692 -4.749 24.769 1.00 96.19 275 ILE A O 1
ATOM 2196 N N . ASN A 1 276 ? -6.619 -3.752 25.383 1.00 95.31 276 ASN A N 1
ATOM 2197 C CA . ASN A 1 276 ? -6.228 -3.392 26.735 1.00 95.31 276 ASN A CA 1
ATOM 2198 C C . ASN A 1 276 ? -7.113 -4.111 27.745 1.00 95.31 276 ASN A C 1
ATOM 2200 O O . ASN A 1 276 ? -8.330 -4.167 27.574 1.00 95.31 276 ASN A O 1
ATOM 2204 N N . LYS A 1 277 ? -6.519 -4.602 28.834 1.00 93.75 277 LYS A N 1
ATOM 2205 C CA . LYS A 1 277 ? -7.311 -5.040 29.982 1.00 93.75 277 LYS A CA 1
ATOM 2206 C C . LYS A 1 277 ? -7.779 -3.836 30.778 1.00 93.75 277 LYS A C 1
ATOM 2208 O O . LYS A 1 277 ? -7.004 -2.919 31.050 1.00 93.75 277 LYS A O 1
ATOM 2213 N N . MET A 1 278 ? -9.029 -3.890 31.200 1.00 92.31 278 MET A N 1
ATOM 2214 C CA . MET A 1 278 ? -9.660 -2.858 32.002 1.00 92.31 278 MET A CA 1
ATOM 2215 C C . MET A 1 278 ? -10.021 -3.409 33.384 1.00 92.31 278 MET A C 1
ATOM 2217 O O . MET A 1 278 ? -10.177 -4.615 33.583 1.00 92.31 278 MET A O 1
ATOM 2221 N N . LEU A 1 279 ? -10.138 -2.509 34.351 1.00 89.88 279 LEU A N 1
ATOM 2222 C CA . LEU A 1 279 ? -10.670 -2.751 35.684 1.00 89.88 279 LEU A CA 1
ATOM 2223 C C . LEU A 1 279 ? -11.985 -1.996 35.816 1.00 89.88 279 LEU A C 1
ATOM 2225 O O . LEU A 1 279 ? -12.101 -0.884 35.316 1.00 89.88 279 LEU A O 1
ATOM 2229 N N . TYR A 1 280 ? -12.948 -2.570 36.525 1.00 85.06 280 TYR A N 1
ATOM 2230 C CA . TYR A 1 280 ? -14.148 -1.852 36.930 1.00 85.06 280 TYR A CA 1
ATOM 2231 C C . TYR A 1 280 ? -14.115 -1.646 38.438 1.00 85.06 280 TYR A C 1
ATOM 2233 O O . TYR A 1 280 ? -14.052 -2.614 39.198 1.00 85.06 280 TYR A O 1
ATOM 2241 N N . ARG A 1 281 ? -14.077 -0.387 38.872 1.00 83.88 281 ARG A N 1
ATOM 2242 C CA . ARG A 1 281 ? -14.009 0.001 40.285 1.00 83.88 281 ARG A CA 1
ATOM 2243 C C . ARG A 1 281 ? -14.868 1.234 40.499 1.00 83.88 281 ARG A C 1
ATOM 2245 O O . ARG A 1 281 ? -14.821 2.163 39.701 1.00 83.88 281 ARG A O 1
ATOM 2252 N N . ASN A 1 282 ? -15.642 1.252 41.582 1.00 81.75 282 ASN A N 1
ATOM 2253 C CA . ASN A 1 282 ? -16.453 2.410 41.981 1.00 81.75 282 ASN A CA 1
ATOM 2254 C C . ASN A 1 282 ? -17.341 2.961 40.845 1.00 81.75 282 ASN A C 1
ATOM 2256 O O . ASN A 1 282 ? -17.437 4.172 40.656 1.00 81.75 282 ASN A O 1
ATOM 2260 N N . GLY A 1 283 ? -17.940 2.073 40.047 1.00 77.69 283 GLY A N 1
ATOM 2261 C CA . GLY A 1 283 ? -18.809 2.457 38.934 1.00 77.69 283 GLY A CA 1
ATOM 2262 C C . GLY A 1 283 ? -18.090 2.872 37.643 1.00 77.69 283 GLY A C 1
ATOM 2263 O O . GLY A 1 283 ? -18.762 3.172 36.659 1.00 77.69 283 GLY A O 1
ATOM 2264 N N . LYS A 1 284 ? -16.749 2.896 37.620 1.00 82.56 284 LYS A N 1
ATOM 2265 C CA . LYS A 1 284 ? -15.947 3.392 36.493 1.00 82.56 284 LYS A CA 1
ATOM 2266 C C . LYS A 1 284 ? -15.020 2.329 35.923 1.00 82.56 284 LYS A C 1
ATOM 2268 O O . LYS A 1 284 ? -14.464 1.506 36.652 1.00 82.56 284 LYS A O 1
ATOM 2273 N N . VAL A 1 285 ? -14.831 2.392 34.607 1.00 85.00 285 VAL A N 1
ATOM 2274 C CA . VAL A 1 285 ? -13.842 1.587 33.891 1.00 85.00 285 VAL A CA 1
ATOM 2275 C C . VAL A 1 285 ? -12.503 2.321 33.885 1.00 85.00 285 VAL A C 1
ATOM 2277 O O . VAL A 1 285 ? -12.404 3.462 33.441 1.00 85.00 285 VAL A O 1
ATOM 2280 N N . GLU A 1 286 ? -11.452 1.651 34.338 1.00 87.94 286 GLU A N 1
ATOM 2281 C CA . GLU A 1 286 ? -10.091 2.176 34.386 1.00 87.94 286 GLU A CA 1
ATOM 2282 C C . GLU A 1 286 ? -9.131 1.250 33.641 1.00 87.94 286 GLU A C 1
ATOM 2284 O O . GLU A 1 286 ? -9.280 0.027 33.646 1.00 87.94 286 GLU A O 1
ATOM 2289 N N . LEU A 1 287 ? -8.114 1.820 32.997 1.00 87.44 287 LEU A N 1
ATOM 2290 C CA . LEU A 1 287 ? -7.091 1.036 32.312 1.00 87.44 287 LEU A CA 1
ATOM 2291 C C . LEU A 1 287 ? -6.268 0.245 33.336 1.00 87.44 287 LEU A C 1
ATOM 2293 O O . LEU A 1 287 ? -5.640 0.822 34.228 1.00 87.44 287 LEU A O 1
ATOM 2297 N N . LYS A 1 288 ? -6.197 -1.078 33.175 1.00 86.31 288 LYS A N 1
ATOM 2298 C CA . LYS A 1 288 ? -5.237 -1.883 33.928 1.00 86.31 288 LYS A CA 1
ATOM 2299 C C . LYS A 1 288 ? -3.852 -1.618 33.345 1.00 86.31 288 LYS A C 1
ATOM 2301 O O . LYS A 1 288 ? -3.658 -1.778 32.143 1.00 86.31 288 LYS A O 1
ATOM 2306 N N . LYS A 1 289 ? -2.882 -1.223 34.178 1.00 79.62 289 LYS A N 1
ATOM 2307 C CA . LYS A 1 289 ? -1.484 -0.981 33.765 1.00 79.62 289 LYS A CA 1
ATOM 2308 C C . LYS A 1 289 ? -0.768 -2.296 33.418 1.00 79.62 289 LYS A C 1
ATOM 2310 O O . LYS A 1 289 ? 0.137 -2.731 34.119 1.00 79.62 289 LYS A O 1
ATOM 2315 N N . GLU A 1 290 ? -1.201 -2.938 32.343 1.00 84.50 290 GLU A N 1
ATOM 2316 C CA . GLU A 1 290 ? -0.589 -4.114 31.733 1.00 84.50 290 GLU A CA 1
ATOM 2317 C C . GLU A 1 290 ? -0.186 -3.794 30.291 1.00 84.50 290 GLU A C 1
ATOM 2319 O O . GLU A 1 290 ? -0.630 -2.810 29.697 1.00 84.50 290 GLU A O 1
ATOM 2324 N N . LYS A 1 291 ? 0.679 -4.633 29.718 1.00 88.06 291 LYS A N 1
ATOM 2325 C CA . LYS A 1 291 ? 1.086 -4.498 28.321 1.00 88.06 291 LYS A CA 1
ATOM 2326 C C . LYS A 1 291 ? -0.114 -4.764 27.407 1.00 88.06 291 LYS A C 1
ATOM 2328 O O . LYS A 1 291 ? -0.708 -5.839 27.467 1.00 88.06 291 LYS A O 1
ATOM 2333 N N . SER A 1 292 ? -0.419 -3.806 26.539 1.00 91.19 292 SER A N 1
ATOM 2334 C CA . SER A 1 292 ? -1.427 -3.956 25.492 1.00 91.19 292 SER A CA 1
ATOM 2335 C C . SER A 1 292 ? -1.068 -5.080 24.520 1.00 91.19 292 SER A C 1
ATOM 2337 O O . SER A 1 292 ? 0.108 -5.330 24.235 1.00 91.19 292 SER A O 1
ATOM 2339 N N . ILE A 1 293 ? -2.089 -5.735 23.978 1.00 93.81 293 ILE A N 1
ATOM 2340 C CA . ILE A 1 293 ? -1.949 -6.821 23.008 1.00 93.81 293 ILE A CA 1
ATOM 2341 C C . ILE A 1 293 ? -2.377 -6.304 21.633 1.00 93.81 293 ILE A C 1
ATOM 2343 O O . ILE A 1 293 ? -3.397 -5.633 21.513 1.00 93.81 293 ILE A O 1
ATOM 2347 N N . GLU A 1 294 ? -1.618 -6.630 20.589 1.00 95.94 294 GLU A N 1
ATOM 2348 C CA . GLU A 1 294 ? -2.052 -6.426 19.204 1.00 95.94 294 GLU A CA 1
ATOM 2349 C C . GLU A 1 294 ? -2.620 -7.724 18.633 1.00 95.94 294 GLU A C 1
ATOM 2351 O O . GLU A 1 294 ? -2.007 -8.785 18.759 1.00 95.94 294 GLU A O 1
ATOM 2356 N N . ALA A 1 295 ? -3.758 -7.634 17.951 1.00 95.44 295 ALA A N 1
ATOM 2357 C CA . ALA A 1 295 ? -4.382 -8.766 17.274 1.00 95.44 295 ALA A CA 1
ATOM 2358 C C . ALA A 1 295 ? -4.975 -8.328 15.932 1.00 95.44 295 ALA A C 1
ATOM 2360 O O . ALA A 1 295 ? -5.460 -7.209 15.825 1.00 95.44 295 ALA A O 1
ATOM 2361 N N . SER A 1 296 ? -4.955 -9.189 14.911 1.00 92.69 296 SER A N 1
ATOM 2362 C CA . SER A 1 296 ? -5.519 -8.894 13.576 1.00 92.69 296 SER A CA 1
ATOM 2363 C C . SER A 1 296 ? -6.802 -9.659 13.243 1.00 92.69 296 SER A C 1
ATOM 2365 O O . SER A 1 296 ? -7.488 -9.304 12.292 1.00 92.69 296 SER A O 1
ATOM 2367 N N . GLU A 1 297 ? -7.117 -10.718 13.994 1.00 92.81 297 GLU A N 1
ATOM 2368 C CA . GLU A 1 297 ? -8.260 -11.604 13.701 1.00 92.81 297 GLU A CA 1
ATOM 2369 C C . GLU A 1 297 ? -8.883 -12.213 14.956 1.00 92.81 297 GLU A C 1
ATOM 2371 O O . GLU A 1 297 ? -10.099 -12.366 15.055 1.00 92.81 297 GLU A O 1
ATOM 2376 N N . SER A 1 298 ? -8.041 -12.604 15.916 1.00 95.12 298 SER A N 1
ATOM 2377 C CA . SER A 1 298 ? -8.486 -13.273 17.131 1.00 95.12 298 SER A CA 1
ATOM 2378 C C . SER A 1 298 ? -7.615 -12.934 18.326 1.00 95.12 298 SER A C 1
ATOM 2380 O O . SER A 1 298 ? -6.449 -12.570 18.180 1.00 95.12 298 SER A O 1
ATOM 2382 N N . PHE A 1 299 ? -8.192 -13.080 19.509 1.00 94.69 299 PHE A N 1
ATOM 2383 C CA . PHE A 1 299 ? -7.516 -12.896 20.784 1.00 94.69 299 PHE A CA 1
ATOM 2384 C C . PHE A 1 299 ? -8.006 -13.932 21.791 1.00 94.69 299 PHE A C 1
ATOM 2386 O O . PHE A 1 299 ? -8.977 -14.656 21.562 1.00 94.69 299 PHE A O 1
ATOM 2393 N N . LEU A 1 300 ? -7.276 -14.034 22.895 1.00 92.69 300 LEU A N 1
ATOM 2394 C CA . LEU A 1 300 ? -7.567 -14.967 23.969 1.00 92.69 300 LEU A CA 1
ATOM 2395 C C . LEU A 1 300 ? -8.127 -14.199 25.152 1.00 92.69 300 LEU A C 1
ATOM 2397 O O . LEU A 1 300 ? -7.539 -13.201 25.560 1.00 92.69 300 LEU A O 1
ATOM 2401 N N . VAL A 1 301 ? -9.218 -14.718 25.700 1.00 90.81 301 VAL A N 1
ATOM 2402 C CA . VAL A 1 301 ? -9.829 -14.238 26.933 1.00 90.81 301 VAL A CA 1
ATOM 2403 C C . VAL A 1 301 ? -9.560 -15.249 28.036 1.00 90.81 301 VAL A C 1
ATOM 2405 O O . VAL A 1 301 ? -9.768 -16.447 27.823 1.00 90.81 301 VAL A O 1
ATOM 2408 N N . THR A 1 302 ? -9.074 -14.801 29.194 1.00 87.69 302 THR A N 1
ATOM 2409 C CA . THR A 1 302 ? -8.724 -15.693 30.316 1.00 87.69 302 THR A CA 1
ATOM 2410 C C . THR A 1 302 ? -9.617 -15.442 31.525 1.00 87.69 302 THR A C 1
ATOM 2412 O O . THR A 1 302 ? -9.457 -14.451 32.229 1.00 87.69 302 THR A O 1
ATOM 2415 N N . GLY A 1 303 ? -10.522 -16.381 31.799 1.00 85.00 303 GLY A N 1
ATOM 2416 C CA . GLY A 1 303 ? -11.516 -16.247 32.858 1.00 85.00 303 GLY A CA 1
ATOM 2417 C C . GLY A 1 303 ? -12.563 -15.198 32.496 1.00 85.00 303 GLY A C 1
ATOM 2418 O O . GLY A 1 303 ? -13.063 -15.189 31.371 1.00 85.00 303 GLY A O 1
ATOM 2419 N N . TYR A 1 304 ? -12.880 -14.332 33.457 1.00 87.44 304 TYR A N 1
ATOM 2420 C CA . TYR A 1 304 ? -13.786 -13.206 33.256 1.00 87.44 304 TYR A CA 1
ATOM 2421 C C . TYR A 1 304 ? -12.994 -11.911 33.301 1.00 87.44 304 TYR A C 1
ATOM 2423 O O . TYR A 1 304 ? -12.293 -11.636 34.275 1.00 87.44 304 TYR A O 1
ATOM 2431 N N . GLU A 1 305 ? -13.103 -11.112 32.249 1.00 90.06 305 GLU A N 1
ATOM 2432 C CA . GLU A 1 305 ? -12.352 -9.869 32.134 1.00 90.06 305 GLU A CA 1
ATOM 2433 C C . GLU A 1 305 ? -13.099 -8.830 31.302 1.00 90.06 305 GLU A C 1
ATOM 2435 O O . GLU A 1 305 ? -14.023 -9.139 30.547 1.00 90.06 305 GLU A O 1
ATOM 2440 N N . ILE A 1 306 ? -12.693 -7.574 31.474 1.00 91.69 306 ILE A N 1
ATOM 2441 C CA . ILE A 1 306 ? -13.171 -6.439 30.693 1.00 91.69 306 ILE A CA 1
ATOM 2442 C C . ILE A 1 306 ? -12.031 -6.030 29.774 1.00 91.69 306 ILE A C 1
ATOM 2444 O O . ILE A 1 306 ? -10.920 -5.767 30.242 1.00 91.69 306 ILE A O 1
ATOM 2448 N N . LEU A 1 307 ? -12.300 -5.982 28.475 1.00 94.06 307 LEU A N 1
ATOM 2449 C CA . LEU A 1 307 ? -11.316 -5.617 27.465 1.00 94.06 307 LEU A CA 1
ATOM 2450 C C . LEU A 1 307 ? -11.775 -4.369 26.719 1.00 94.06 307 LEU A C 1
ATOM 2452 O O . LEU A 1 307 ? -12.909 -4.311 26.256 1.00 94.06 307 LEU A O 1
ATOM 2456 N N . GLU A 1 308 ? -10.885 -3.395 26.558 1.00 95.44 308 GLU A N 1
ATOM 2457 C CA . GLU A 1 308 ? -11.048 -2.325 25.575 1.00 95.44 308 GLU A CA 1
ATOM 2458 C C . GLU A 1 308 ? -10.343 -2.752 24.288 1.00 95.44 308 GLU A C 1
ATOM 2460 O O . GLU A 1 308 ? -9.129 -2.961 24.272 1.00 95.44 308 GLU A O 1
ATOM 2465 N N . ILE A 1 309 ? -11.102 -2.876 23.204 1.00 96.00 309 ILE A N 1
ATOM 2466 C CA . ILE A 1 309 ? -10.588 -3.130 21.859 1.00 96.00 309 ILE A CA 1
ATOM 2467 C C . ILE A 1 309 ? -10.652 -1.811 21.101 1.00 96.00 309 ILE A C 1
ATOM 2469 O O . ILE A 1 309 ? -11.712 -1.194 21.033 1.00 96.00 309 ILE A O 1
ATOM 2473 N N . SER A 1 310 ? -9.539 -1.367 20.522 1.00 96.31 310 SER A N 1
ATOM 2474 C CA . SER A 1 310 ? -9.470 -0.090 19.812 1.00 96.31 310 SER A CA 1
ATOM 2475 C C . SER A 1 310 ? -8.757 -0.183 18.464 1.00 96.31 310 SER A C 1
ATOM 2477 O O . SER A 1 310 ? -7.824 -0.960 18.267 1.00 96.31 310 SER A O 1
ATOM 2479 N N . TYR A 1 311 ? -9.198 0.647 17.521 1.00 96.44 311 TYR A N 1
ATOM 2480 C CA . TYR A 1 311 ? -8.652 0.758 16.174 1.00 96.44 311 TYR A CA 1
ATOM 2481 C C . TYR A 1 311 ? -8.496 2.227 15.772 1.00 96.44 311 TYR A C 1
ATOM 2483 O O . TYR A 1 311 ? -9.401 3.041 15.965 1.00 96.44 311 TYR A O 1
ATOM 2491 N N . LYS A 1 312 ? -7.350 2.576 15.179 1.00 94.81 312 LYS A N 1
ATOM 2492 C CA . LYS A 1 312 ? -7.092 3.913 14.624 1.00 94.81 312 LYS A CA 1
ATOM 2493 C C . LYS A 1 312 ? -7.416 3.912 13.132 1.00 94.81 312 LYS A C 1
ATOM 2495 O O . LYS A 1 312 ? -6.576 3.543 12.318 1.00 94.81 312 LYS A O 1
ATOM 2500 N N . SER A 1 313 ? -8.613 4.369 12.774 1.00 93.00 313 SER A N 1
ATOM 2501 C CA . SER A 1 313 ? -9.033 4.483 11.376 1.00 93.00 313 SER A CA 1
ATOM 2502 C C . SER A 1 313 ? -8.519 5.776 10.756 1.00 93.00 313 SER A C 1
ATOM 2504 O O . SER A 1 313 ? -8.754 6.861 11.297 1.00 93.00 313 SER A O 1
ATOM 2506 N N . LEU A 1 314 ? -7.882 5.670 9.589 1.00 92.06 314 LEU A N 1
ATOM 2507 C CA . LEU A 1 314 ? -7.619 6.817 8.725 1.00 92.06 314 LEU A CA 1
ATOM 2508 C C . LEU A 1 314 ? -8.951 7.431 8.271 1.00 92.06 314 LEU A C 1
ATOM 2510 O O . LEU A 1 314 ? -9.911 6.717 7.981 1.00 92.06 314 LEU A O 1
ATOM 2514 N N . PHE A 1 315 ? -9.010 8.755 8.244 1.00 88.25 315 PHE A N 1
ATOM 2515 C CA . PHE A 1 315 ? -10.167 9.540 7.837 1.00 88.25 315 PHE A CA 1
ATOM 2516 C C . PHE A 1 315 ? -9.717 10.725 6.969 1.00 88.25 315 PHE A C 1
ATOM 2518 O O . PHE A 1 315 ? -8.523 10.912 6.716 1.00 88.25 315 PHE A O 1
ATOM 2525 N N . LYS A 1 316 ? -10.683 11.537 6.522 1.00 87.06 316 LYS A N 1
ATOM 2526 C CA . LYS A 1 316 ? -10.456 12.744 5.715 1.00 87.06 316 LYS A CA 1
ATOM 2527 C C . LYS A 1 316 ? -9.319 13.616 6.284 1.00 87.06 316 LYS A C 1
ATOM 2529 O O . LYS A 1 316 ? -9.126 13.697 7.499 1.00 87.06 316 LYS A O 1
ATOM 2534 N N . ASP A 1 317 ? -8.580 14.269 5.387 1.00 86.81 317 ASP A N 1
ATOM 2535 C CA . ASP A 1 317 ? -7.463 15.178 5.691 1.00 86.81 317 ASP A CA 1
ATOM 2536 C C . ASP A 1 317 ? -6.291 14.499 6.422 1.00 86.81 317 ASP A C 1
ATOM 2538 O O . ASP A 1 317 ? -5.573 15.130 7.196 1.00 86.81 317 ASP A O 1
ATOM 2542 N N . ARG A 1 318 ? -6.110 13.189 6.198 1.00 88.81 318 ARG A N 1
ATOM 2543 C CA . ARG A 1 318 ? -5.086 12.348 6.842 1.00 88.81 318 ARG A CA 1
ATOM 2544 C C . ARG A 1 318 ? -5.173 12.339 8.374 1.00 88.81 318 ARG A C 1
ATOM 2546 O O . ARG A 1 318 ? -4.189 12.057 9.056 1.00 88.81 318 ARG A O 1
ATOM 2553 N N . LYS A 1 319 ? -6.356 12.627 8.925 1.00 91.38 319 LYS A N 1
ATOM 2554 C CA . LYS A 1 319 ? -6.621 12.548 10.365 1.00 91.38 319 LYS A CA 1
ATOM 2555 C C . LYS A 1 319 ? -6.975 11.121 10.749 1.00 91.38 319 LYS A C 1
ATOM 2557 O O . LYS A 1 319 ? -7.655 10.424 10.005 1.00 91.38 319 LYS A O 1
ATOM 2562 N N . TYR A 1 320 ? -6.566 10.714 11.943 1.00 92.69 320 TYR A N 1
ATOM 2563 C CA . TYR A 1 320 ? -6.946 9.424 12.506 1.00 92.69 320 TYR A CA 1
ATOM 2564 C C . TYR A 1 320 ? -8.063 9.609 13.525 1.00 92.69 320 TYR A C 1
ATOM 2566 O O . TYR A 1 320 ? -8.013 10.514 14.357 1.00 92.69 320 TYR A O 1
ATOM 2574 N N . LYS A 1 321 ? -9.065 8.733 13.466 1.00 92.44 321 LYS A N 1
ATOM 2575 C CA . LYS A 1 321 ? -10.124 8.634 14.471 1.00 92.44 321 LYS A CA 1
ATOM 2576 C C . LYS A 1 321 ? -10.028 7.285 15.165 1.00 92.44 321 LYS A C 1
ATOM 2578 O O . LYS A 1 321 ? -9.865 6.258 14.510 1.00 92.44 321 LYS A O 1
ATOM 2583 N N . VAL A 1 322 ? -10.137 7.304 16.487 1.00 93.88 322 VAL A N 1
ATOM 2584 C CA . VAL A 1 322 ? -10.175 6.083 17.290 1.00 93.88 322 VAL A CA 1
ATOM 2585 C C . VAL A 1 322 ? -11.608 5.562 17.305 1.00 93.88 322 VAL A C 1
ATOM 2587 O O . VAL A 1 322 ? -12.539 6.306 17.608 1.00 93.88 322 VAL A O 1
ATOM 2590 N N . VAL A 1 323 ? -11.771 4.293 16.955 1.00 94.00 323 VAL A N 1
ATOM 2591 C CA . VAL A 1 323 ? -12.958 3.491 17.254 1.00 94.00 323 VAL A CA 1
ATOM 2592 C C . VAL A 1 323 ? -12.579 2.592 18.416 1.00 94.00 323 VAL A C 1
ATOM 2594 O O . VAL A 1 323 ? -11.481 2.034 18.407 1.00 94.00 323 VAL A O 1
ATOM 2597 N N . LYS A 1 324 ? -13.445 2.471 19.417 1.00 94.62 324 LYS A N 1
ATOM 2598 C CA . LYS A 1 324 ? -13.202 1.591 20.552 1.00 94.62 324 LYS A CA 1
ATOM 2599 C C . LYS A 1 324 ? -14.489 0.975 21.067 1.00 94.62 324 LYS A C 1
ATOM 2601 O O . LYS A 1 324 ? -15.538 1.601 20.975 1.00 94.62 324 LYS A O 1
ATOM 2606 N N . GLU A 1 325 ? -14.365 -0.220 21.618 1.00 94.00 325 GLU A N 1
ATOM 2607 C CA . GLU A 1 325 ? -15.431 -0.952 22.290 1.00 94.00 325 GLU A CA 1
ATOM 2608 C C . GLU A 1 325 ? -14.879 -1.520 23.596 1.00 94.00 325 GLU A C 1
ATOM 2610 O O . GLU A 1 325 ? -13.829 -2.167 23.592 1.00 94.00 325 GLU A O 1
ATOM 2615 N N . VAL A 1 326 ? -15.572 -1.271 24.707 1.00 93.38 326 VAL A N 1
ATOM 2616 C CA . VAL A 1 326 ? -15.264 -1.884 26.002 1.00 93.38 326 VAL A CA 1
ATOM 2617 C C . VAL A 1 326 ? -16.246 -3.024 26.216 1.00 93.38 326 VAL A C 1
ATOM 2619 O O . VAL A 1 326 ? -17.457 -2.817 26.229 1.00 93.38 326 VAL A O 1
ATOM 2622 N N . ILE A 1 327 ? -15.727 -4.241 26.343 1.00 92.62 327 ILE A N 1
ATOM 2623 C CA . ILE A 1 327 ? -16.530 -5.461 26.350 1.00 92.62 327 ILE A CA 1
ATOM 2624 C C . ILE A 1 327 ? -16.238 -6.252 27.617 1.00 92.62 327 ILE A C 1
ATOM 2626 O O . ILE A 1 327 ? -15.086 -6.587 27.900 1.00 92.62 327 ILE A O 1
ATOM 2630 N N . PHE A 1 328 ? -17.290 -6.586 28.358 1.00 91.19 328 PHE A N 1
ATOM 2631 C CA . PHE A 1 328 ? -17.223 -7.514 29.475 1.00 91.19 328 PHE A CA 1
ATOM 2632 C C . PHE A 1 328 ? -17.487 -8.949 29.012 1.00 91.19 328 PHE A C 1
ATOM 2634 O O . PHE A 1 328 ? -18.568 -9.280 28.517 1.00 91.19 328 PHE A O 1
ATOM 2641 N N . PHE A 1 329 ? -16.493 -9.809 29.225 1.00 89.75 329 PHE A N 1
ATOM 2642 C CA . PHE A 1 329 ? -16.537 -11.245 28.978 1.00 89.75 329 PHE A CA 1
ATOM 2643 C C . PHE A 1 329 ? -16.919 -11.975 30.272 1.00 89.75 329 PHE A C 1
ATOM 2645 O O . PHE A 1 329 ? -16.063 -12.481 30.995 1.00 89.75 329 PHE A O 1
ATOM 2652 N N . GLY A 1 330 ? -18.215 -11.963 30.590 1.00 85.06 330 GLY A N 1
ATOM 2653 C CA . GLY A 1 330 ? -18.755 -12.457 31.861 1.00 85.06 330 GLY A CA 1
ATOM 2654 C C . GLY A 1 330 ? -19.168 -13.938 31.882 1.00 85.06 330 GLY A C 1
ATOM 2655 O O . GLY A 1 330 ? -19.273 -14.567 30.830 1.00 85.06 330 GLY A O 1
ATOM 2656 N N . PRO A 1 331 ? -19.436 -14.503 33.074 1.00 80.56 331 PRO A N 1
ATOM 2657 C CA . PRO A 1 331 ? -19.829 -15.904 33.260 1.00 80.56 331 PRO A CA 1
ATOM 2658 C C . PRO A 1 331 ? -21.194 -16.260 32.663 1.00 80.56 331 PRO A C 1
ATOM 2660 O O . PRO A 1 331 ? -22.117 -15.448 32.670 1.00 80.56 331 PRO A O 1
ATOM 2663 N N . VAL A 1 332 ? -21.353 -17.533 32.263 1.00 70.06 332 VAL A N 1
ATOM 2664 C CA . VAL A 1 332 ? -22.656 -18.160 31.924 1.00 70.06 332 VAL A CA 1
ATOM 2665 C C . VAL A 1 332 ? -23.668 -18.046 33.052 1.00 70.06 332 VAL A C 1
ATOM 2667 O O . VAL A 1 332 ? -24.832 -17.731 32.812 1.00 70.06 332 VAL A O 1
ATOM 2670 N N . ASN A 1 333 ? -23.220 -18.258 34.285 1.00 70.06 333 ASN A N 1
ATOM 2671 C CA . ASN A 1 333 ? -24.065 -18.116 35.455 1.00 70.06 333 ASN A CA 1
ATOM 2672 C C . ASN A 1 333 ? -23.957 -16.690 36.014 1.00 70.06 333 ASN A C 1
ATOM 2674 O O . ASN A 1 333 ? -22.899 -16.299 36.500 1.00 70.06 333 ASN A O 1
ATOM 2678 N N . LYS A 1 334 ? -25.058 -15.930 35.981 1.00 67.38 334 LYS A N 1
ATOM 2679 C CA . LYS A 1 334 ? -25.129 -14.590 36.592 1.00 67.38 334 LYS A CA 1
ATOM 2680 C C . LYS A 1 334 ? -25.053 -14.629 38.124 1.00 67.38 334 LYS A C 1
ATOM 2682 O O . LYS A 1 334 ? -24.627 -13.653 38.725 1.00 67.38 334 LYS A O 1
ATOM 2687 N N . ASN A 1 335 ? -25.400 -15.763 38.732 1.00 66.81 335 ASN A N 1
ATOM 2688 C CA . ASN A 1 335 ? -25.355 -15.997 40.176 1.00 66.81 335 ASN A CA 1
ATOM 2689 C C . ASN A 1 335 ? -24.061 -16.721 40.580 1.00 66.81 335 ASN A C 1
ATOM 2691 O O . ASN A 1 335 ? -24.073 -17.603 41.437 1.00 66.81 335 ASN A O 1
ATOM 2695 N N . LEU A 1 336 ? -22.950 -16.428 39.901 1.00 67.19 336 LEU A N 1
ATOM 2696 C CA . LEU A 1 336 ? -21.668 -17.036 40.227 1.00 67.19 336 LEU A CA 1
ATOM 2697 C C . LEU A 1 336 ? -21.149 -16.466 41.555 1.00 67.19 336 LEU A C 1
ATOM 2699 O O . LEU A 1 336 ? -20.742 -15.307 41.620 1.00 67.19 336 LEU A O 1
ATOM 2703 N N . GLU A 1 337 ? -21.107 -17.296 42.593 1.00 64.31 337 GLU A N 1
ATOM 2704 C CA . GLU A 1 337 ? -20.404 -16.965 43.831 1.00 64.31 337 GLU A CA 1
ATOM 2705 C C . GLU A 1 337 ? -18.891 -17.040 43.595 1.00 64.31 337 GLU A C 1
ATOM 2707 O O . GLU A 1 337 ? -18.311 -18.110 43.384 1.00 64.31 337 GLU A O 1
ATOM 2712 N N . LEU A 1 338 ? -18.236 -15.881 43.599 1.00 65.19 338 LEU A N 1
ATOM 2713 C CA . LEU A 1 338 ? -16.781 -15.808 43.579 1.00 65.19 338 LEU A CA 1
ATOM 2714 C C . LEU A 1 338 ? -16.255 -16.155 44.974 1.00 65.19 338 LEU A C 1
ATOM 2716 O O . LEU A 1 338 ? -16.693 -15.579 45.970 1.00 65.19 338 LEU A O 1
ATOM 2720 N N . LYS A 1 339 ? -15.285 -17.073 45.055 1.00 59.81 339 LYS A N 1
ATOM 2721 C CA . LYS A 1 339 ? -14.570 -17.326 46.311 1.00 59.81 339 LYS A CA 1
ATOM 2722 C C . LYS A 1 339 ? -13.880 -16.035 46.748 1.00 59.81 339 LYS A C 1
ATOM 2724 O O . LYS A 1 339 ? -13.003 -15.539 46.044 1.00 59.81 339 LYS A O 1
ATOM 2729 N N . MET A 1 340 ? -14.271 -15.504 47.903 1.00 50.47 340 MET A N 1
ATOM 2730 C CA . MET A 1 340 ? -13.554 -14.395 48.520 1.00 50.47 340 MET A CA 1
ATOM 2731 C C . MET A 1 340 ? -12.209 -14.895 49.046 1.00 50.47 340 MET A C 1
ATOM 2733 O O . MET A 1 340 ? -12.161 -15.672 49.999 1.00 50.47 340 MET A O 1
ATOM 2737 N N . GLU A 1 341 ? -11.115 -14.432 48.449 1.00 54.97 341 GLU A N 1
ATOM 2738 C CA . GLU A 1 341 ? -9.798 -14.527 49.072 1.00 54.97 341 GLU A CA 1
ATOM 2739 C C . GLU A 1 341 ? -9.602 -13.323 49.992 1.00 54.97 341 GLU A C 1
ATOM 2741 O O . GLU A 1 341 ? -9.471 -12.180 49.554 1.00 54.97 341 GLU A O 1
ATOM 2746 N N . VAL A 1 342 ? -9.603 -13.583 51.299 1.00 53.84 342 VAL A N 1
ATOM 2747 C CA . VAL A 1 342 ? -9.254 -12.582 52.306 1.00 53.84 342 VAL A CA 1
ATOM 2748 C C . VAL A 1 342 ? -7.735 -12.442 52.317 1.00 53.84 342 VAL A C 1
ATOM 2750 O O . VAL A 1 342 ? -7.027 -13.266 52.895 1.00 53.84 342 VAL A O 1
ATOM 2753 N N . ILE A 1 343 ? -7.224 -11.386 51.687 1.00 53.06 343 ILE A N 1
ATOM 2754 C CA . ILE A 1 343 ? -5.816 -11.008 51.815 1.00 53.06 343 ILE A CA 1
ATOM 2755 C C . ILE A 1 343 ? -5.658 -10.318 53.170 1.00 53.06 343 ILE A C 1
ATOM 2757 O O . ILE A 1 343 ? -6.112 -9.190 53.364 1.00 53.06 343 ILE A O 1
ATOM 2761 N N . LYS A 1 344 ? -5.020 -11.001 54.126 1.00 48.16 344 LYS A N 1
ATOM 2762 C CA . LYS A 1 344 ? -4.573 -10.364 55.367 1.00 48.16 344 LYS A CA 1
ATOM 2763 C C . LYS A 1 344 ? -3.467 -9.374 55.023 1.00 48.16 344 LYS A C 1
ATOM 2765 O O . LYS A 1 344 ? -2.333 -9.769 54.773 1.00 48.16 344 LYS A O 1
ATOM 2770 N N . ILE A 1 345 ? -3.804 -8.092 55.021 1.00 49.94 345 ILE A N 1
ATOM 2771 C CA . ILE A 1 345 ? -2.810 -7.025 55.034 1.00 49.94 345 ILE A CA 1
ATOM 2772 C C . ILE A 1 345 ? -2.310 -6.951 56.478 1.00 49.94 345 ILE A C 1
ATOM 2774 O O . ILE A 1 345 ? -2.964 -6.365 57.337 1.00 49.94 345 ILE A O 1
ATOM 2778 N N . SER A 1 346 ? -1.199 -7.622 56.777 1.00 56.06 346 SER A N 1
ATOM 2779 C CA . SER A 1 346 ? -0.454 -7.319 57.996 1.00 56.06 346 SER A CA 1
ATOM 2780 C C . SER A 1 346 ? 0.202 -5.961 57.791 1.00 56.06 346 SER A C 1
ATOM 2782 O O . SER A 1 346 ? 0.977 -5.797 56.847 1.00 56.06 346 SER A O 1
ATOM 2784 N N . ALA A 1 347 ? -0.113 -4.996 58.653 1.00 53.25 347 ALA A N 1
ATOM 2785 C CA . ALA A 1 347 ? 0.749 -3.839 58.825 1.00 53.25 347 ALA A CA 1
ATOM 2786 C C . ALA A 1 347 ? 2.126 -4.377 59.241 1.00 53.25 347 ALA A C 1
ATOM 2788 O O . ALA A 1 347 ? 2.253 -4.984 60.302 1.00 53.25 347 ALA A O 1
ATOM 2789 N N . ALA A 1 348 ? 3.097 -4.277 58.339 1.00 48.16 348 ALA A N 1
ATOM 2790 C CA . ALA A 1 348 ? 4.504 -4.399 58.673 1.00 48.16 348 ALA A CA 1
ATOM 2791 C C . ALA A 1 348 ? 5.047 -2.970 58.776 1.00 48.16 348 ALA A C 1
ATOM 2793 O O . ALA A 1 348 ? 4.720 -2.138 57.926 1.00 48.16 348 ALA A O 1
ATOM 2794 N N . ASP A 1 349 ? 5.769 -2.755 59.873 1.00 39.53 349 ASP A N 1
ATOM 2795 C CA . ASP A 1 349 ? 6.230 -1.507 60.491 1.00 39.53 349 ASP A CA 1
ATOM 2796 C C . ASP A 1 349 ? 6.967 -0.503 59.588 1.00 39.53 349 ASP A C 1
ATOM 2798 O O . ASP A 1 349 ? 7.681 -0.932 58.649 1.00 39.53 349 ASP A O 1
#

Foldseek 3Di:
DDPDDVVVVVVVVVVLVVVQVVQCLQAVQWDADDDQEATEGEAEDQDLDQKWKFKDAFQPADRGPFPWGWDFDPVQPFAWDWDADPNRGIIITIHGNPDSVDQKDKDFGGWTWGQDPVRHTDTHTYIYIYGHPHPDHNVVQAAEDELVCQQWQVQCDPQFNVDRQQQWWKWKQDPVRTIDTDNGRDLVPAAAQIKIFTWRCVPDDSNDRMTHGSHMYHYAYDFFAKAWPPWDWDADPLGRQETETQADDAAKDKIWIARQDDPRGCRHQQPKKKKFWWDQDPNDIHTDPDDIDIDRTMDIDHGWTKMKIWDFGQDPPRDTDIDIHIYTRHHPDPPDDDDDDDDPPDPDD

Radius of gyration: 30.79 Å; chains: 1; bounding box: 68×45×127 Å

Organism: Parastrongyloides trichosuri (NCBI:txid131310)

InterPro domains:
  IPR056006 Domain of unknown function DUF7584 [PF24488] (224-328)
  IPR056007 Domain of unknown function DUF7585 [PF24490] (25-216)